Protein AF-A0A1G3P431-F1 (afdb_monomer_lite)

Sequence (248 aa):
MSSADPFYILNIPENSTVENIKKAFRELIRKHHPDINGGDAGKTAEIIEAYHAAMEKATKIDTIQLKESETLFFIKYEMFFGTNFILKSDKKVFFSHIKQLTINFRNILYSEKNLNFFDEYLSILILYIKKQRNVNHEQYLDIIYAILENFKYIVLFRKDILSGELHKDEYELERTRANIIKYFNTITGSRNYLELRSSIFSMKDSLIIDCVQAINTINSRTHRQEIFSIMSLITLFSEEDFFENWEF

pLDDT: mean 88.85, std 8.71, range [37.62, 98.62]

Secondary structure (DSSP, 8-state):
-----HHHHTTS-TT--HHHHHHHHHHHHHHH-HHHHS--HHHHHHHHHHHHHHHHHHHHHHHHHHHHHHHHHHHHHHHHHSS-----S-HHHHHHHHHHHHHTHHHHHH-HHHHHHHHHHHHHHHHHHHHHHHH---HHHHHHHHHHHHHHHHHHHHHHHHHS---HHHHHTHHHHHHHHHHHHHHHH--SHHHHHHHHHHHHHHHHHHHHHHHHH---HHHHHHHHHHHHHHHHTTSHHHHTT---

Radius of gyration: 26.03 Å; chains: 1; bounding box: 43×55×76 Å

Structure (mmCIF, N/CA/C/O backbone):
data_AF-A0A1G3P431-F1
#
_entry.id   AF-A0A1G3P431-F1
#
loop_
_atom_site.group_PDB
_atom_site.id
_atom_site.type_symbol
_atom_site.label_atom_id
_atom_site.label_alt_id
_atom_site.label_comp_id
_atom_site.label_asym_id
_atom_site.label_entity_id
_atom_site.label_seq_id
_atom_site.pdbx_PDB_ins_code
_atom_site.Cartn_x
_atom_site.Cartn_y
_atom_site.Cartn_z
_atom_site.occupancy
_atom_site.B_iso_or_equiv
_atom_site.auth_seq_id
_atom_site.auth_comp_id
_atom_site.auth_asym_id
_atom_site.auth_atom_id
_atom_site.pdbx_PDB_model_num
ATOM 1 N N . MET A 1 1 ? -9.603 -4.250 52.892 1.00 37.62 1 MET A N 1
ATOM 2 C CA . MET A 1 1 ? -9.466 -5.689 53.210 1.00 37.62 1 MET A CA 1
ATOM 3 C C . MET A 1 1 ? -8.544 -6.286 52.164 1.00 37.62 1 MET A C 1
ATOM 5 O O . MET A 1 1 ? -8.579 -5.819 51.036 1.00 37.62 1 MET A O 1
ATOM 9 N N . SER A 1 2 ? -7.627 -7.157 52.583 1.00 41.09 2 SER A N 1
ATOM 10 C CA . SER A 1 2 ? -6.441 -7.574 51.822 1.00 41.09 2 SER A CA 1
ATOM 11 C C . SER A 1 2 ? -6.800 -8.097 50.428 1.00 41.09 2 SER A C 1
ATOM 13 O O . SER A 1 2 ? -7.335 -9.191 50.303 1.00 41.09 2 SER A O 1
ATOM 15 N N . SER A 1 3 ? -6.506 -7.280 49.414 1.00 53.50 3 SER A N 1
ATOM 16 C CA . SER A 1 3 ? -6.692 -7.532 47.984 1.00 53.50 3 SER A CA 1
ATOM 17 C C . SER A 1 3 ? -5.811 -8.703 47.553 1.00 53.50 3 SER A C 1
ATOM 19 O O . SER A 1 3 ? -4.675 -8.491 47.127 1.00 53.50 3 SER A O 1
ATOM 21 N N . ALA A 1 4 ? -6.304 -9.932 47.696 1.00 71.31 4 ALA A N 1
ATOM 22 C CA . ALA A 1 4 ? -5.676 -11.082 47.063 1.00 71.31 4 ALA A CA 1
ATOM 23 C C . ALA A 1 4 ? -5.559 -10.806 45.555 1.00 71.31 4 ALA A C 1
ATOM 25 O O . ALA A 1 4 ? -6.476 -10.250 44.945 1.00 71.31 4 ALA A O 1
ATOM 26 N N . ASP A 1 5 ? -4.387 -11.084 44.982 1.00 87.69 5 ASP A N 1
ATOM 27 C CA . ASP A 1 5 ? -4.122 -10.754 43.586 1.00 87.69 5 ASP A CA 1
ATOM 28 C C . ASP A 1 5 ? -5.106 -11.518 42.678 1.00 87.69 5 ASP A C 1
ATOM 30 O O . ASP A 1 5 ? -5.139 -12.753 42.712 1.00 87.69 5 ASP A O 1
ATOM 34 N N . PRO A 1 6 ? -5.931 -10.818 41.876 1.00 91.19 6 PRO A N 1
ATOM 35 C CA . PRO A 1 6 ? -6.936 -11.467 41.045 1.00 91.19 6 PRO A CA 1
ATOM 36 C C . PRO A 1 6 ? -6.335 -12.452 40.034 1.00 91.19 6 PRO A C 1
ATOM 38 O O . PRO A 1 6 ? -6.975 -13.451 39.712 1.00 91.19 6 PRO A O 1
ATOM 41 N N . PHE A 1 7 ? -5.107 -12.224 39.557 1.00 91.94 7 PHE A N 1
ATOM 42 C CA . PHE A 1 7 ? -4.441 -13.148 38.635 1.00 91.94 7 PHE A CA 1
ATOM 43 C C . PHE A 1 7 ? -3.983 -14.422 39.348 1.00 91.94 7 PHE A C 1
ATOM 45 O O . PHE A 1 7 ? -4.203 -15.524 38.841 1.00 91.94 7 PHE A O 1
ATOM 52 N N . TYR A 1 8 ? -3.465 -14.286 40.570 1.00 93.75 8 TYR A N 1
ATOM 53 C CA . TYR A 1 8 ? -3.171 -15.414 41.448 1.00 93.75 8 TYR A CA 1
ATOM 54 C C . TYR A 1 8 ? -4.413 -16.264 41.771 1.00 93.75 8 TYR A C 1
ATOM 56 O O . TYR A 1 8 ? -4.353 -17.487 41.649 1.00 93.75 8 TYR A O 1
ATOM 64 N N . ILE A 1 9 ? -5.557 -15.650 42.110 1.00 92.06 9 ILE A N 1
ATOM 65 C CA . ILE A 1 9 ? -6.818 -16.380 42.377 1.00 92.06 9 ILE A CA 1
ATOM 66 C C . ILE A 1 9 ? -7.275 -17.163 41.139 1.00 92.06 9 ILE A C 1
ATOM 68 O O . ILE A 1 9 ? -7.737 -18.302 41.246 1.00 92.06 9 ILE A O 1
ATOM 72 N N . LEU A 1 10 ? -7.120 -16.569 39.954 1.00 92.81 10 LEU A N 1
ATOM 73 C CA . LEU A 1 10 ? -7.435 -17.216 38.682 1.00 92.81 10 LEU A CA 1
ATOM 74 C C . LEU A 1 10 ? -6.353 -18.203 38.213 1.00 92.81 10 LEU A C 1
ATOM 76 O O . LEU A 1 10 ? -6.546 -18.869 37.197 1.00 92.81 10 LEU A O 1
ATOM 80 N N . ASN A 1 11 ? -5.249 -18.330 38.954 1.00 93.25 11 ASN A N 1
ATOM 81 C CA . ASN A 1 11 ? -4.105 -19.186 38.652 1.00 93.25 11 ASN A CA 1
ATOM 82 C C . ASN A 1 11 ? -3.499 -18.923 37.260 1.00 93.25 11 ASN A C 1
ATOM 84 O O . ASN A 1 11 ? -3.230 -19.848 36.489 1.00 93.25 11 ASN A O 1
ATOM 88 N N . ILE A 1 12 ? -3.307 -17.647 36.933 1.00 93.38 12 ILE A N 1
ATOM 89 C CA . ILE A 1 12 ? -2.738 -17.183 35.666 1.00 93.38 12 ILE A CA 1
ATOM 90 C C . ILE A 1 12 ? -1.694 -16.079 35.908 1.00 93.38 12 ILE A C 1
ATOM 92 O O . ILE A 1 12 ? -1.749 -15.402 36.931 1.00 93.38 12 ILE A O 1
ATOM 96 N N . PRO A 1 13 ? -0.741 -15.861 34.983 1.00 91.56 13 PRO A N 1
ATOM 97 C CA . PRO A 1 13 ? 0.183 -14.726 35.051 1.00 91.56 13 PRO A CA 1
ATOM 98 C C . PRO A 1 13 ? -0.526 -13.360 35.031 1.00 91.56 13 PRO A C 1
ATOM 100 O O . PRO A 1 13 ? -1.539 -13.210 34.345 1.00 91.56 13 PRO A O 1
ATOM 103 N N . GLU A 1 14 ? 0.054 -12.342 35.679 1.00 86.31 14 GLU A N 1
ATOM 104 C CA . GLU A 1 14 ? -0.476 -10.961 35.698 1.00 86.31 14 GLU A CA 1
ATOM 105 C C . GLU A 1 14 ? -0.602 -10.316 34.304 1.00 86.31 14 GLU A C 1
ATOM 107 O O . GLU A 1 14 ? -1.425 -9.429 34.094 1.00 86.31 14 GLU A O 1
ATOM 112 N N . ASN A 1 15 ? 0.186 -10.777 33.330 1.00 83.25 15 ASN A N 1
ATOM 113 C CA . ASN A 1 15 ? 0.181 -10.310 31.940 1.00 83.25 15 ASN A CA 1
ATOM 114 C C . ASN A 1 15 ? -0.670 -11.188 31.001 1.00 83.25 15 ASN A C 1
ATOM 116 O O . ASN A 1 15 ? -0.471 -11.183 29.786 1.00 83.25 15 ASN A O 1
ATOM 120 N N . SER A 1 16 ? -1.590 -11.984 31.550 1.00 86.38 16 SER A N 1
ATOM 121 C CA . SER A 1 16 ? -2.456 -12.856 30.754 1.00 86.38 16 SER A CA 1
ATOM 122 C C . SER A 1 16 ? -3.426 -12.068 29.878 1.00 86.38 16 SER A C 1
ATOM 124 O O . SER A 1 16 ? -4.042 -11.102 30.321 1.00 86.38 16 SER A O 1
ATOM 126 N N . THR A 1 17 ? -3.627 -12.534 28.643 1.00 85.88 17 THR A N 1
ATOM 127 C CA . THR A 1 17 ? -4.598 -11.942 27.714 1.00 85.88 17 THR A CA 1
ATOM 128 C C . THR A 1 17 ? -6.033 -12.100 28.217 1.00 85.88 17 THR A C 1
ATOM 130 O O . THR A 1 17 ? -6.363 -13.040 28.948 1.00 85.88 17 THR A O 1
ATOM 133 N N . VAL A 1 18 ? -6.928 -11.226 27.748 1.00 88.31 18 VAL A N 1
ATOM 134 C CA . VAL A 1 18 ? -8.376 -11.294 28.024 1.00 88.31 18 VAL A CA 1
ATOM 135 C C . VAL A 1 18 ? -8.962 -12.684 27.731 1.00 88.31 18 VAL A C 1
ATOM 137 O O . VAL A 1 18 ? -9.830 -13.170 28.459 1.00 88.31 18 VAL A O 1
ATOM 140 N N . GLU A 1 19 ? -8.484 -13.360 26.686 1.00 85.25 19 GLU A N 1
ATOM 141 C CA . GLU A 1 19 ? -8.915 -14.719 26.338 1.00 85.25 19 GLU A CA 1
ATOM 142 C C . GLU A 1 19 ? -8.479 -15.759 27.374 1.00 85.25 19 GLU A C 1
ATOM 144 O O . GLU A 1 19 ? -9.290 -16.604 27.768 1.00 85.25 19 GLU A O 1
ATOM 149 N N . ASN A 1 20 ? -7.242 -15.663 27.869 1.00 89.94 20 ASN A N 1
ATOM 150 C CA . ASN A 1 20 ? -6.720 -16.547 28.910 1.00 89.94 20 ASN A CA 1
ATOM 151 C C . ASN A 1 20 ? -7.441 -16.335 30.248 1.00 89.94 20 ASN A C 1
ATOM 153 O O . ASN A 1 20 ? -7.815 -17.316 30.891 1.00 89.94 20 ASN A O 1
ATOM 157 N N . ILE A 1 21 ? -7.742 -15.084 30.615 1.00 91.56 21 ILE A N 1
ATOM 158 C CA . ILE A 1 21 ? -8.538 -14.742 31.808 1.00 91.56 21 ILE A CA 1
ATOM 159 C C . ILE A 1 21 ? -9.934 -15.382 31.724 1.00 91.56 21 ILE A C 1
ATOM 161 O O . ILE A 1 21 ? -10.371 -16.076 32.644 1.00 91.56 21 ILE A O 1
ATOM 165 N N . LYS A 1 22 ? -10.624 -15.230 30.583 1.00 91.69 22 LYS A N 1
ATOM 166 C CA . LYS A 1 22 ? -11.945 -15.843 30.342 1.00 91.69 22 LYS A CA 1
ATOM 167 C C . LYS A 1 22 ? -11.903 -17.368 30.333 1.00 91.69 22 LYS A C 1
ATOM 169 O O . LYS A 1 22 ? -12.910 -18.011 30.639 1.00 91.69 22 LYS A O 1
ATOM 174 N N . LYS A 1 23 ? -10.796 -17.969 29.896 1.00 94.44 23 LYS A N 1
ATOM 175 C CA . LYS A 1 23 ? -10.624 -19.424 29.888 1.00 94.44 23 LYS A CA 1
ATOM 176 C C . LYS A 1 23 ? -10.448 -19.955 31.311 1.00 94.44 23 LYS A C 1
ATOM 178 O O . LYS A 1 23 ? -11.226 -20.815 31.717 1.00 94.44 23 LYS A O 1
ATOM 183 N N . ALA A 1 24 ? -9.520 -19.382 32.075 1.00 93.69 24 ALA A N 1
ATOM 184 C CA . ALA A 1 24 ? -9.261 -19.761 33.462 1.00 93.69 24 ALA A CA 1
ATOM 185 C C . ALA A 1 24 ? -10.508 -19.601 34.346 1.00 93.69 24 ALA A C 1
ATOM 187 O O . ALA A 1 24 ? -10.868 -20.512 35.090 1.00 93.69 24 ALA A O 1
ATOM 188 N N . PHE A 1 25 ? -11.242 -18.496 34.183 1.00 94.12 25 PHE A N 1
ATOM 189 C CA . PHE A 1 25 ? -12.514 -18.278 34.871 1.00 94.12 25 PHE A CA 1
ATOM 190 C C . PHE A 1 25 ? -13.533 -19.397 34.601 1.00 94.12 25 PHE A C 1
ATOM 192 O O . PHE A 1 25 ? -14.103 -19.955 35.537 1.00 94.12 25 PHE A O 1
ATOM 199 N N . ARG A 1 26 ? -13.737 -19.781 33.331 1.00 93.25 26 ARG A N 1
ATOM 200 C CA . ARG A 1 26 ? -14.680 -20.854 32.960 1.00 93.25 26 ARG A CA 1
ATOM 201 C C . ARG A 1 26 ? -14.305 -22.201 33.580 1.00 93.25 26 ARG A C 1
ATOM 203 O O . ARG A 1 26 ? -15.188 -22.930 34.032 1.00 93.25 26 ARG A O 1
ATOM 210 N N . GLU A 1 27 ? -13.016 -22.527 33.609 1.00 93.25 27 GLU A N 1
ATOM 211 C CA . GLU A 1 27 ? -12.505 -23.765 34.206 1.00 93.25 27 GLU A CA 1
ATOM 212 C C . GLU A 1 27 ? -12.706 -23.786 35.730 1.00 93.25 27 GLU A C 1
ATOM 214 O O . GLU A 1 27 ? -13.196 -24.777 36.280 1.00 93.25 27 GLU A O 1
ATOM 219 N N . LEU A 1 28 ? -12.406 -22.674 36.407 1.00 90.88 28 LEU A N 1
ATOM 220 C CA . LEU A 1 28 ? -12.549 -22.542 37.857 1.00 90.88 28 LEU A CA 1
ATOM 221 C C . LEU A 1 28 ? -14.011 -22.545 38.312 1.00 90.88 28 LEU A C 1
ATOM 223 O O . LEU A 1 28 ? -14.340 -23.246 39.270 1.00 90.88 28 LEU A O 1
ATOM 227 N N . ILE A 1 29 ? -14.900 -21.845 37.601 1.00 89.94 29 ILE A N 1
ATOM 228 C CA . ILE A 1 29 ? -16.337 -21.863 37.897 1.00 89.94 29 ILE A CA 1
ATOM 229 C C . ILE A 1 29 ? -16.894 -23.269 37.729 1.00 89.94 29 ILE A C 1
ATOM 231 O O . ILE A 1 29 ? -17.547 -23.771 38.637 1.00 89.94 29 ILE A O 1
ATOM 235 N N . ARG A 1 30 ? -16.580 -23.964 36.630 1.00 87.00 30 ARG A N 1
ATOM 236 C CA . ARG A 1 30 ? -17.037 -25.347 36.436 1.00 87.00 30 ARG A CA 1
ATOM 237 C C . ARG A 1 30 ? -16.571 -26.272 37.567 1.00 87.00 30 ARG A C 1
ATOM 239 O O . ARG A 1 30 ? -17.308 -27.174 37.950 1.00 87.00 30 ARG A O 1
ATOM 246 N N . LYS A 1 31 ? -15.372 -26.054 38.113 1.00 87.12 31 LYS A N 1
ATOM 247 C CA . LYS A 1 31 ? -14.816 -26.844 39.220 1.00 87.12 31 LYS A CA 1
ATOM 248 C C . LYS A 1 31 ? -15.469 -26.538 40.572 1.00 87.12 31 LYS A C 1
ATOM 250 O O . LYS A 1 31 ? -15.677 -27.462 41.350 1.00 87.12 31 LYS A O 1
ATOM 255 N N . HIS A 1 32 ? -15.771 -25.272 40.852 1.00 85.12 32 HIS A N 1
ATOM 256 C CA . HIS A 1 32 ? -16.202 -24.813 42.177 1.00 85.12 32 HIS A CA 1
ATOM 257 C C . HIS A 1 32 ? -17.691 -24.466 42.290 1.00 85.12 32 HIS A C 1
ATOM 259 O O . HIS A 1 32 ? -18.132 -24.128 43.383 1.00 85.12 32 HIS A O 1
ATOM 265 N N . HIS A 1 33 ? -18.473 -24.602 41.215 1.00 79.38 33 HIS A N 1
ATOM 266 C CA . HIS A 1 33 ? -19.901 -24.296 41.241 1.00 79.38 33 HIS A CA 1
ATOM 267 C C . HIS A 1 33 ? -20.653 -25.165 42.272 1.00 79.38 33 HIS A C 1
ATOM 269 O O . HIS A 1 33 ? -20.545 -26.401 42.211 1.00 79.38 33 HIS A O 1
ATOM 275 N N . PRO A 1 34 ? -21.460 -24.559 43.165 1.00 78.44 34 PRO A N 1
ATOM 276 C CA . PRO A 1 34 ? -22.188 -25.284 44.207 1.00 78.44 34 PRO A CA 1
ATOM 277 C C . PRO A 1 34 ? -23.141 -26.334 43.623 1.00 78.44 34 PRO A C 1
ATOM 279 O O . PRO A 1 34 ? -23.123 -27.484 44.050 1.00 78.44 34 PRO A O 1
ATOM 282 N N . ASP A 1 35 ? -23.863 -25.986 42.556 1.00 77.00 35 ASP A N 1
ATOM 283 C CA . ASP A 1 35 ? -24.884 -26.871 41.971 1.00 77.00 35 ASP A CA 1
ATOM 284 C C . ASP A 1 35 ? -24.355 -27.953 41.016 1.00 77.00 35 ASP A C 1
ATOM 286 O O . ASP A 1 35 ? -25.097 -28.861 40.653 1.00 77.00 35 ASP A O 1
ATOM 290 N N . ILE A 1 36 ? -23.098 -27.866 40.563 1.00 74.88 36 ILE A N 1
ATOM 291 C CA . ILE A 1 36 ? -22.561 -28.800 39.551 1.00 74.88 36 ILE A CA 1
ATOM 292 C C . ILE A 1 36 ? -21.682 -29.869 40.202 1.00 74.88 36 ILE A C 1
ATOM 294 O O . ILE A 1 36 ? -21.735 -31.025 39.797 1.00 74.88 36 ILE A O 1
ATOM 298 N N . ASN A 1 37 ? -20.883 -29.496 41.207 1.00 67.69 37 ASN A N 1
ATOM 299 C CA . ASN A 1 37 ? -19.903 -30.390 41.834 1.00 67.69 37 ASN A CA 1
ATOM 300 C C . ASN A 1 37 ? -19.950 -30.368 43.374 1.00 67.69 37 ASN A C 1
ATOM 302 O O . ASN A 1 37 ? -18.994 -30.803 44.011 1.00 67.69 37 ASN A O 1
ATOM 306 N N . GLY A 1 38 ? -21.019 -29.841 43.987 1.00 69.75 38 GLY A N 1
ATOM 307 C CA . GLY A 1 38 ? -21.082 -29.660 45.445 1.00 69.75 38 GLY A CA 1
ATOM 308 C C . GLY A 1 38 ? -20.044 -28.656 45.960 1.00 69.75 38 GLY A C 1
ATOM 309 O O . GLY A 1 38 ? -19.508 -28.819 47.054 1.00 69.75 38 GLY A O 1
ATOM 310 N N . GLY A 1 39 ? -19.691 -27.674 45.125 1.00 71.69 39 GLY A N 1
ATOM 311 C CA . GLY A 1 39 ? -18.660 -26.686 45.416 1.00 71.69 39 GLY A CA 1
ATOM 312 C C . GLY A 1 39 ? -19.078 -25.616 46.431 1.00 71.69 39 GLY A C 1
ATOM 313 O O . GLY A 1 39 ? -20.193 -25.598 46.944 1.00 71.69 39 GLY A O 1
ATOM 314 N N . ASP A 1 40 ? -18.152 -24.709 46.729 1.00 79.62 40 ASP A N 1
ATOM 315 C CA . ASP A 1 40 ? -18.308 -23.690 47.766 1.00 79.62 40 ASP A CA 1
ATOM 316 C C . ASP A 1 40 ? -18.778 -22.360 47.153 1.00 79.62 40 ASP A C 1
ATOM 318 O O . ASP A 1 40 ? -18.117 -21.780 46.281 1.00 79.62 40 ASP A O 1
ATOM 322 N N . ALA A 1 41 ? -19.925 -21.865 47.625 1.00 80.75 41 ALA A N 1
ATOM 323 C CA . ALA A 1 41 ? -20.492 -20.589 47.205 1.00 80.75 41 ALA A CA 1
ATOM 324 C C . ALA A 1 41 ? -19.555 -19.403 47.506 1.00 80.75 41 ALA A C 1
ATOM 326 O O . ALA A 1 41 ? -19.451 -18.490 46.686 1.00 80.75 41 ALA A O 1
ATOM 327 N N . GLY A 1 42 ? -18.824 -19.437 48.626 1.00 84.50 42 GLY A N 1
ATOM 328 C CA . GLY A 1 42 ? -17.851 -18.404 48.987 1.00 84.50 42 GLY A CA 1
ATOM 329 C C . GLY A 1 42 ? -16.668 -18.377 48.023 1.00 84.50 42 GLY A C 1
ATOM 330 O O . GLY A 1 42 ? -16.299 -17.321 47.513 1.00 84.50 42 GLY A O 1
ATOM 331 N N . LYS A 1 43 ? -16.141 -19.555 47.675 1.00 84.75 43 LYS A N 1
ATOM 332 C CA . LYS A 1 43 ? -15.049 -19.688 46.699 1.00 84.75 43 LYS A CA 1
ATOM 333 C C . LYS A 1 43 ? -15.469 -19.276 45.288 1.00 84.75 43 LYS A C 1
ATOM 335 O O . LYS A 1 43 ? -14.688 -18.691 44.546 1.00 84.75 43 LYS A O 1
ATOM 340 N N . THR A 1 44 ? -16.716 -19.556 44.918 1.00 86.00 44 THR A N 1
ATOM 341 C CA . THR A 1 44 ? -17.284 -19.116 43.636 1.00 86.00 44 THR A CA 1
ATOM 342 C C . THR A 1 44 ? -17.378 -17.590 43.568 1.00 86.00 44 THR A C 1
ATOM 344 O O . THR A 1 44 ? -17.006 -17.007 42.552 1.00 86.00 44 THR A O 1
ATOM 347 N N . ALA A 1 45 ? -17.818 -16.938 44.650 1.00 87.50 45 ALA A N 1
ATOM 348 C CA . ALA A 1 45 ? -17.873 -15.479 44.729 1.00 87.50 45 ALA A CA 1
ATOM 349 C C . ALA A 1 45 ? -16.477 -14.841 44.602 1.00 87.50 45 ALA A C 1
ATOM 351 O O . ALA A 1 45 ? -16.310 -13.901 43.827 1.00 87.50 45 ALA A O 1
ATOM 352 N N . GLU A 1 46 ? -15.468 -15.408 45.270 1.00 91.69 46 GLU A N 1
ATOM 353 C CA . GLU A 1 46 ? -14.069 -14.964 45.180 1.00 91.69 46 GLU A CA 1
ATOM 354 C C . GLU A 1 46 ? -13.516 -15.063 43.744 1.00 91.69 46 GLU A C 1
ATOM 356 O O . GLU A 1 46 ? -12.888 -14.130 43.246 1.00 91.69 46 GLU A O 1
ATOM 361 N N . ILE A 1 47 ? -13.805 -16.160 43.032 1.00 91.88 47 ILE A N 1
ATOM 362 C CA . ILE A 1 47 ? -13.403 -16.344 41.625 1.00 91.88 47 ILE A CA 1
ATOM 363 C C . ILE A 1 47 ? -14.069 -15.304 40.708 1.00 91.88 47 ILE A C 1
ATOM 365 O O . ILE A 1 47 ? -13.431 -14.802 39.780 1.00 91.88 47 ILE A O 1
ATOM 369 N N . ILE A 1 48 ? -15.345 -14.978 40.942 1.00 90.31 48 ILE A N 1
ATOM 370 C CA . ILE A 1 48 ? -16.080 -13.967 40.163 1.00 90.31 48 ILE A CA 1
ATOM 371 C C . ILE A 1 48 ? -15.492 -12.573 40.396 1.00 90.31 48 ILE A C 1
ATOM 373 O O . ILE A 1 48 ? -15.237 -11.848 39.432 1.00 90.31 48 ILE A O 1
ATOM 377 N N . GLU A 1 49 ? -15.233 -12.206 41.651 1.00 92.56 49 GLU A N 1
ATOM 378 C CA . GLU A 1 49 ? -14.619 -10.921 41.998 1.00 92.56 49 GLU A CA 1
ATOM 379 C C . GLU A 1 49 ? -13.218 -10.790 41.379 1.00 92.56 49 GLU A C 1
ATOM 381 O O . GLU A 1 49 ? -12.915 -9.789 40.721 1.00 92.56 49 GLU A O 1
ATOM 386 N N . ALA A 1 50 ? -12.403 -11.846 41.479 1.00 93.31 50 ALA A N 1
ATOM 387 C CA . ALA A 1 50 ? -11.090 -11.908 40.848 1.00 93.31 50 ALA A CA 1
ATOM 388 C C . ALA A 1 50 ? -11.166 -11.768 39.320 1.00 93.31 50 ALA A C 1
ATOM 390 O O . ALA A 1 50 ? -10.378 -11.032 38.727 1.00 93.31 50 ALA A O 1
ATOM 391 N N . TYR A 1 51 ? -12.139 -12.413 38.669 1.00 94.19 51 TYR A N 1
ATOM 392 C CA . TYR A 1 51 ? -12.375 -12.270 37.231 1.00 94.19 51 TYR A CA 1
ATOM 393 C C . TYR A 1 51 ? -12.685 -10.831 36.825 1.00 94.19 51 TYR A C 1
ATOM 395 O O . TYR A 1 51 ? -12.072 -10.323 35.883 1.00 94.19 51 TYR A O 1
ATOM 403 N N . HIS A 1 52 ? -13.588 -10.152 37.534 1.00 91.56 52 HIS A N 1
ATOM 404 C CA . HIS A 1 52 ? -13.916 -8.760 37.230 1.00 91.56 52 HIS A CA 1
ATOM 405 C C . HIS A 1 52 ? -12.704 -7.839 37.395 1.00 91.56 52 HIS A C 1
ATOM 407 O O . HIS A 1 52 ? -12.411 -7.056 36.490 1.00 91.56 52 HIS A O 1
ATOM 413 N N . ALA A 1 53 ? -11.953 -7.985 38.490 1.00 92.25 53 ALA A N 1
ATOM 414 C CA . ALA A 1 53 ? -10.756 -7.188 38.739 1.00 92.25 53 ALA A CA 1
ATOM 415 C C . ALA A 1 53 ? -9.629 -7.468 37.721 1.00 92.25 53 ALA A C 1
ATOM 417 O O . ALA A 1 53 ? -8.984 -6.530 37.246 1.00 92.25 53 ALA A O 1
ATOM 418 N N . ALA A 1 54 ? -9.403 -8.731 37.336 1.00 90.94 54 ALA A N 1
ATOM 419 C CA . ALA A 1 54 ? -8.429 -9.100 36.303 1.00 90.94 54 ALA A CA 1
ATOM 420 C C . ALA A 1 54 ? -8.824 -8.546 34.924 1.00 90.94 54 ALA A C 1
ATOM 422 O O . ALA A 1 54 ? -7.985 -7.989 34.218 1.00 90.94 54 ALA A O 1
ATOM 423 N N . MET A 1 55 ? -10.106 -8.642 34.555 1.00 90.38 55 MET A N 1
ATOM 424 C CA . MET A 1 55 ? -10.637 -8.084 33.308 1.00 90.38 55 MET A CA 1
ATOM 425 C C . MET A 1 55 ? -10.506 -6.559 33.253 1.00 90.38 55 MET A C 1
ATOM 427 O O . MET A 1 55 ? -10.108 -6.018 32.222 1.00 90.38 55 MET A O 1
ATOM 431 N N . GLU A 1 56 ? -10.801 -5.851 34.346 1.00 89.38 56 GLU A N 1
ATOM 432 C CA . GLU A 1 56 ? -10.635 -4.395 34.419 1.00 89.38 56 GLU A CA 1
ATOM 433 C C . GLU A 1 56 ? -9.161 -3.983 34.257 1.00 89.38 56 GLU A C 1
ATOM 435 O O . GLU A 1 56 ? -8.852 -3.049 33.516 1.00 89.38 56 GLU A O 1
ATOM 440 N N . LYS A 1 57 ? -8.228 -4.699 34.899 1.00 89.12 57 LYS A N 1
ATOM 441 C CA . LYS A 1 57 ? -6.785 -4.456 34.739 1.00 89.12 57 LYS A CA 1
ATOM 442 C C . LYS A 1 57 ? -6.310 -4.739 33.310 1.00 89.12 57 LYS A C 1
ATOM 444 O O . LYS A 1 57 ? -5.656 -3.882 32.722 1.00 89.12 57 LYS A O 1
ATOM 449 N N . ALA A 1 58 ? -6.668 -5.888 32.737 1.00 85.94 58 ALA A N 1
ATOM 450 C CA . ALA A 1 58 ? -6.260 -6.272 31.384 1.00 85.94 58 ALA A CA 1
ATOM 451 C C . ALA A 1 58 ? -6.801 -5.305 30.321 1.00 85.94 58 ALA A C 1
ATOM 453 O O . ALA A 1 58 ? -6.048 -4.833 29.479 1.00 85.94 58 ALA A O 1
ATOM 454 N N . THR A 1 59 ? -8.074 -4.913 30.412 1.00 83.06 59 THR A N 1
ATOM 455 C CA . THR A 1 59 ? -8.665 -3.934 29.480 1.00 83.06 59 THR A CA 1
ATOM 456 C C . THR A 1 59 ? -8.020 -2.552 29.578 1.00 83.06 59 THR A C 1
ATOM 458 O O . THR A 1 59 ? -7.825 -1.894 28.554 1.00 83.06 59 THR A O 1
ATOM 461 N N . LYS A 1 60 ? -7.643 -2.101 30.784 1.00 83.12 60 LYS A N 1
ATOM 462 C CA . LYS A 1 60 ? -6.855 -0.869 30.957 1.00 83.12 60 LYS A CA 1
ATOM 463 C C . LYS A 1 60 ? -5.476 -0.989 30.311 1.00 83.12 60 LYS A C 1
ATOM 465 O O . LYS A 1 60 ? -5.077 -0.053 29.627 1.00 83.12 60 LYS A O 1
ATOM 470 N N . ILE A 1 61 ? -4.781 -2.116 30.492 1.00 80.06 61 ILE A N 1
ATOM 471 C CA . ILE A 1 61 ? -3.477 -2.383 29.862 1.00 80.06 61 ILE A CA 1
ATOM 472 C C . ILE A 1 61 ? -3.609 -2.375 28.336 1.00 80.06 61 ILE A C 1
ATOM 474 O O . ILE A 1 61 ? -2.877 -1.634 27.690 1.00 80.06 61 ILE A O 1
ATOM 478 N N . ASP A 1 62 ? -4.582 -3.091 27.767 1.00 76.19 62 ASP A N 1
ATOM 479 C CA . ASP A 1 62 ? -4.844 -3.101 26.321 1.00 76.19 62 ASP A CA 1
ATOM 480 C C . ASP A 1 62 ? -5.133 -1.683 25.802 1.00 76.19 62 ASP A C 1
ATOM 482 O O . ASP A 1 62 ? -4.605 -1.261 24.777 1.00 76.19 62 ASP A O 1
ATOM 486 N N . THR A 1 63 ? -5.928 -0.898 26.538 1.00 73.56 63 THR A N 1
ATOM 487 C CA . THR A 1 63 ? -6.230 0.497 26.176 1.00 73.56 63 THR A CA 1
ATOM 488 C C . THR A 1 63 ? -4.982 1.385 26.217 1.00 73.56 63 THR A C 1
ATOM 490 O O . THR A 1 63 ? -4.827 2.261 25.366 1.00 73.56 63 THR A O 1
ATOM 493 N N . ILE A 1 64 ? -4.097 1.195 27.200 1.00 77.00 64 ILE A N 1
ATOM 494 C CA . ILE A 1 64 ? -2.821 1.918 27.296 1.00 77.00 64 ILE A CA 1
ATOM 495 C C . ILE A 1 64 ? -1.913 1.522 26.133 1.00 77.00 64 ILE A C 1
ATOM 497 O O . ILE A 1 64 ? -1.423 2.408 25.445 1.00 77.00 64 ILE A O 1
ATOM 501 N N . GLN A 1 65 ? -1.759 0.226 25.857 1.00 71.50 65 GLN A N 1
ATOM 502 C CA . GLN A 1 65 ? -0.955 -0.273 24.740 1.00 71.50 65 GLN A CA 1
ATOM 503 C C . GLN A 1 65 ? -1.470 0.235 23.393 1.00 71.50 65 GLN A C 1
ATOM 505 O O . GLN A 1 65 ? -0.676 0.643 22.551 1.00 71.50 65 GLN A O 1
ATOM 510 N N . LEU A 1 66 ? -2.791 0.275 23.195 1.00 70.81 66 LEU A N 1
ATOM 511 C CA . LEU A 1 66 ? -3.393 0.871 22.004 1.00 70.81 66 LEU A CA 1
ATOM 512 C C . LEU A 1 66 ? -3.026 2.354 21.891 1.00 70.81 66 LEU A C 1
ATOM 514 O O . LEU A 1 66 ? -2.504 2.764 20.859 1.00 70.81 66 LEU A O 1
ATOM 518 N N . LYS A 1 67 ? -3.190 3.144 22.958 1.00 73.56 67 LYS A N 1
ATOM 519 C CA . LYS A 1 67 ? -2.796 4.565 22.965 1.00 73.56 67 LYS A CA 1
ATOM 520 C C . LYS A 1 67 ? -1.299 4.770 22.733 1.00 73.56 67 LYS A C 1
ATOM 522 O O . LYS A 1 67 ? -0.912 5.696 22.025 1.00 73.56 67 LYS A O 1
ATOM 527 N N . GLU A 1 68 ? -0.453 3.931 23.322 1.00 71.12 68 GLU A N 1
ATOM 528 C CA . GLU A 1 68 ? 0.994 3.951 23.105 1.00 71.12 68 GLU A CA 1
ATOM 529 C C . GLU A 1 68 ? 1.333 3.598 21.659 1.00 71.12 68 GLU A C 1
ATOM 531 O O . GLU A 1 68 ? 2.164 4.270 21.058 1.00 71.12 68 GLU A O 1
ATOM 536 N N . SER A 1 69 ? 0.660 2.605 21.073 1.00 74.06 69 SER A N 1
ATOM 537 C CA . SER A 1 69 ? 0.843 2.224 19.672 1.00 74.06 69 SER A CA 1
ATOM 538 C C . SER A 1 69 ? 0.403 3.334 18.715 1.00 74.06 69 SER A C 1
ATOM 540 O O . SER A 1 69 ? 1.148 3.659 17.795 1.00 74.06 69 SER A O 1
ATOM 542 N N . GLU A 1 70 ? -0.727 3.997 18.985 1.00 77.62 70 GLU A N 1
ATOM 543 C CA . GLU A 1 70 ? -1.193 5.171 18.238 1.00 77.62 70 GLU A CA 1
ATOM 544 C C . GLU A 1 70 ? -0.196 6.328 18.358 1.00 77.62 70 GLU A C 1
ATOM 546 O O . GLU A 1 70 ? 0.201 6.919 17.355 1.00 77.62 70 GLU A O 1
ATOM 551 N N . THR A 1 71 ? 0.274 6.614 19.574 1.00 78.31 71 THR A N 1
ATOM 552 C CA . THR A 1 71 ? 1.264 7.670 19.832 1.00 78.31 71 THR A CA 1
ATOM 553 C C . THR A 1 71 ? 2.579 7.372 19.118 1.00 78.31 71 THR A C 1
ATOM 555 O O . THR A 1 71 ? 3.141 8.239 18.451 1.00 78.31 71 THR A O 1
ATOM 558 N N . LEU A 1 72 ? 3.062 6.134 19.210 1.00 79.31 72 LEU A N 1
ATOM 559 C CA . LEU A 1 72 ? 4.277 5.688 18.544 1.00 79.31 72 LEU A CA 1
ATOM 560 C C . LEU A 1 72 ? 4.129 5.757 17.023 1.00 79.31 72 LEU A C 1
ATOM 562 O O . LEU A 1 72 ? 5.076 6.143 16.341 1.00 79.31 72 LEU A O 1
ATOM 566 N N . PHE A 1 73 ? 2.960 5.408 16.486 1.00 85.88 73 PHE A N 1
ATOM 567 C CA . PHE A 1 73 ? 2.664 5.566 15.069 1.00 85.88 73 PHE A CA 1
ATOM 568 C C . PHE A 1 73 ? 2.716 7.039 14.648 1.00 85.88 73 PHE A C 1
ATOM 570 O O . PHE A 1 73 ? 3.399 7.354 13.675 1.00 85.88 73 PHE A O 1
ATOM 577 N N . PHE A 1 74 ? 2.074 7.952 15.385 1.00 82.81 74 PHE A N 1
ATOM 578 C CA . PHE A 1 74 ? 2.122 9.385 15.073 1.00 82.81 74 PHE A CA 1
ATOM 579 C C . PHE A 1 74 ? 3.546 9.937 15.127 1.00 82.81 74 PHE A C 1
ATOM 581 O O . PHE A 1 74 ? 3.950 10.640 14.206 1.00 82.81 74 PHE A O 1
ATOM 588 N N . ILE A 1 75 ? 4.339 9.543 16.128 1.00 79.62 75 ILE A N 1
ATOM 589 C CA . ILE A 1 75 ? 5.758 9.910 16.219 1.00 79.62 75 ILE A CA 1
ATOM 590 C C . ILE A 1 75 ? 6.526 9.383 15.003 1.00 79.62 75 ILE A C 1
ATOM 592 O O . ILE A 1 75 ? 7.256 10.138 14.369 1.00 79.62 75 ILE A O 1
ATOM 596 N N . LYS A 1 76 ? 6.355 8.106 14.637 1.00 85.00 76 LYS A N 1
ATOM 597 C CA . LYS A 1 76 ? 6.996 7.529 13.443 1.00 85.00 76 LYS A CA 1
ATOM 598 C C . LYS A 1 76 ? 6.590 8.281 12.176 1.00 85.00 76 LYS A C 1
ATOM 600 O O . LYS A 1 76 ? 7.449 8.556 11.344 1.00 85.00 76 LYS A O 1
ATOM 605 N N . TYR A 1 77 ? 5.310 8.622 12.040 1.00 88.94 77 TYR A N 1
ATOM 606 C CA . TYR A 1 77 ? 4.794 9.379 10.907 1.00 88.94 77 TYR A CA 1
ATOM 607 C C . TYR A 1 77 ? 5.428 10.769 10.828 1.00 88.94 77 TYR A C 1
ATOM 609 O O . TYR A 1 77 ? 5.954 11.138 9.779 1.00 88.94 77 TYR A O 1
ATOM 617 N N . GLU A 1 78 ? 5.438 11.513 11.933 1.00 87.00 78 GLU A N 1
ATOM 618 C CA . GLU A 1 78 ? 6.046 12.843 12.015 1.00 87.00 78 GLU A CA 1
ATOM 619 C C . GLU A 1 78 ? 7.549 12.797 11.748 1.00 87.00 78 GLU A C 1
ATOM 621 O O . GLU A 1 78 ? 8.060 13.599 10.969 1.00 87.00 78 GLU A O 1
ATOM 626 N N . MET A 1 79 ? 8.260 11.821 12.316 1.00 83.38 79 MET A N 1
ATOM 627 C CA . MET A 1 79 ? 9.683 11.609 12.049 1.00 83.38 79 MET A CA 1
ATOM 628 C C . MET A 1 79 ? 9.957 11.302 10.574 1.00 83.38 79 MET A C 1
ATOM 630 O O . MET A 1 79 ? 10.996 11.702 10.051 1.00 83.38 79 MET A O 1
ATOM 634 N N . PHE A 1 80 ? 9.057 10.574 9.911 1.00 89.06 80 PHE A N 1
ATOM 635 C CA . PHE A 1 80 ? 9.243 10.149 8.530 1.00 89.06 80 PHE A CA 1
ATOM 636 C C . PHE A 1 80 ? 8.886 11.248 7.521 1.00 89.06 80 PHE A C 1
ATOM 638 O O . PHE A 1 80 ? 9.665 11.525 6.611 1.00 89.06 80 PHE A O 1
ATOM 645 N N . PHE A 1 81 ? 7.718 11.877 7.672 1.00 87.88 81 PHE A N 1
ATOM 646 C CA . PHE A 1 81 ? 7.186 12.850 6.712 1.00 87.88 81 PHE A CA 1
ATOM 647 C C . PHE A 1 81 ? 7.405 14.313 7.118 1.00 87.88 81 PHE A C 1
ATOM 649 O O . PHE A 1 81 ? 7.101 15.208 6.330 1.00 87.88 81 PHE A O 1
ATOM 656 N N . GLY A 1 82 ? 7.880 14.586 8.336 1.00 83.81 82 GLY A N 1
ATOM 657 C CA . GLY A 1 82 ? 8.081 15.946 8.850 1.00 83.81 82 GLY A CA 1
ATOM 658 C C . GLY A 1 82 ? 6.785 16.741 9.035 1.00 83.81 82 GLY A C 1
ATOM 659 O O . GLY A 1 82 ? 6.817 17.967 9.086 1.00 83.81 82 GLY A O 1
ATOM 660 N N . THR A 1 83 ? 5.636 16.062 9.076 1.00 85.62 83 THR A N 1
ATOM 661 C CA . THR A 1 83 ? 4.305 16.669 9.202 1.00 85.62 83 THR A CA 1
ATOM 662 C C . THR A 1 83 ? 3.432 15.832 10.124 1.00 85.62 83 THR A C 1
ATOM 664 O O . THR A 1 83 ? 3.640 14.626 10.241 1.00 85.62 83 THR A O 1
ATOM 667 N N . ASN A 1 84 ? 2.443 16.461 10.757 1.00 85.69 84 ASN A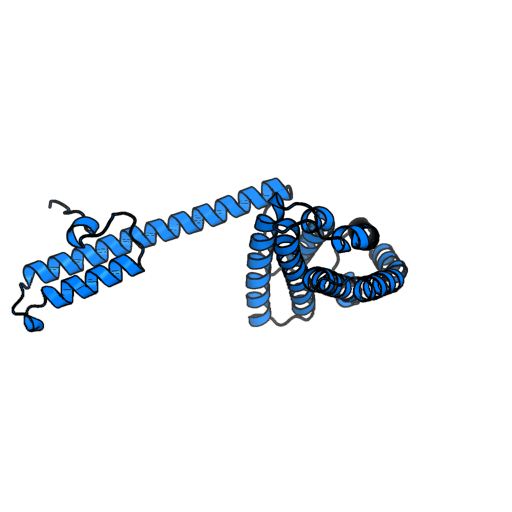 N 1
ATOM 668 C CA . ASN A 1 84 ? 1.534 15.767 11.664 1.00 85.69 84 ASN A CA 1
ATOM 669 C C . ASN A 1 84 ? 0.620 14.817 10.889 1.00 85.69 84 ASN A C 1
ATOM 671 O O . ASN A 1 84 ? 0.152 15.129 9.788 1.00 85.69 84 ASN A O 1
ATOM 675 N N . PHE A 1 85 ? 0.314 13.673 11.493 1.00 88.31 85 PHE A N 1
ATOM 676 C CA . PHE A 1 85 ? -0.667 12.758 10.932 1.00 88.31 85 PHE A CA 1
ATOM 677 C C . PHE A 1 85 ? -2.084 13.292 11.147 1.00 88.31 85 PHE A C 1
ATOM 679 O O . PHE A 1 85 ? -2.495 13.574 12.271 1.00 88.31 85 PHE A O 1
ATOM 686 N N . ILE A 1 86 ? -2.853 13.418 10.064 1.00 86.62 86 ILE A N 1
ATOM 687 C CA . ILE A 1 86 ? -4.213 13.963 10.102 1.00 86.62 86 ILE A CA 1
ATOM 688 C C . ILE A 1 86 ? -5.161 12.989 9.403 1.00 86.62 86 ILE A C 1
ATOM 690 O O . ILE A 1 86 ? -4.985 12.682 8.227 1.00 86.62 86 ILE A O 1
ATOM 694 N N . LEU A 1 87 ? -6.208 12.547 10.103 1.00 85.31 87 LEU A N 1
ATOM 695 C CA . LEU A 1 87 ? -7.324 11.788 9.531 1.00 85.31 87 LEU A CA 1
ATOM 696 C C . LEU A 1 87 ? -8.612 12.587 9.655 1.00 85.31 87 LEU A C 1
ATOM 698 O O . LEU A 1 87 ? -9.318 12.529 10.664 1.00 85.31 87 LEU A O 1
ATOM 702 N N . LYS A 1 88 ? -8.924 13.333 8.603 1.00 85.00 88 LYS A N 1
ATOM 703 C CA . LYS A 1 88 ? -10.152 14.112 8.501 1.00 85.00 88 LYS A CA 1
ATOM 704 C C . LYS A 1 88 ? -10.854 13.743 7.202 1.00 85.00 88 LYS A C 1
ATOM 706 O O . LYS A 1 88 ? -10.188 13.486 6.203 1.00 85.00 88 LYS A O 1
ATOM 711 N N . SER A 1 89 ? -12.185 13.734 7.216 1.00 79.62 89 SER A N 1
ATOM 712 C CA . SER A 1 89 ? -13.039 13.569 6.038 1.00 79.62 89 SER A CA 1
ATOM 713 C C . SER A 1 89 ? -13.008 14.852 5.204 1.00 79.62 89 SER A C 1
ATOM 715 O O . SER A 1 89 ? -14.002 15.559 5.061 1.00 79.62 89 SER A O 1
ATOM 717 N N . ASP A 1 90 ? -11.810 15.206 4.764 1.00 85.44 90 ASP A N 1
ATOM 718 C CA . ASP A 1 90 ? -11.463 16.440 4.090 1.00 85.44 90 ASP A CA 1
ATOM 719 C C . ASP A 1 90 ? -10.644 16.052 2.865 1.00 85.44 90 ASP A C 1
ATOM 721 O O . ASP A 1 90 ? -9.613 15.382 2.970 1.00 85.44 90 ASP A O 1
ATOM 725 N N . LYS A 1 91 ? -11.140 16.443 1.694 1.00 86.81 91 LYS A N 1
ATOM 726 C CA . LYS A 1 91 ? -10.561 16.062 0.408 1.00 86.81 91 LYS A CA 1
ATOM 727 C C . LYS A 1 91 ? -9.072 16.405 0.340 1.00 86.81 91 LYS A C 1
ATOM 729 O O . LYS A 1 91 ? -8.272 15.563 -0.054 1.00 86.81 91 LYS A O 1
ATOM 734 N N . LYS A 1 92 ? -8.691 17.592 0.819 1.00 87.81 92 LYS A N 1
ATOM 735 C CA . LYS A 1 92 ? -7.303 18.078 0.803 1.00 87.81 92 LYS A CA 1
ATOM 736 C C . LYS A 1 92 ? -6.382 17.181 1.619 1.00 87.81 92 LYS A C 1
ATOM 738 O O . LYS A 1 92 ? -5.277 16.856 1.197 1.00 87.81 92 LYS A O 1
ATOM 743 N N . VAL A 1 93 ? -6.871 16.725 2.773 1.00 89.19 93 VAL A N 1
ATOM 744 C CA . VAL A 1 93 ? -6.128 15.822 3.659 1.00 89.19 93 VAL A CA 1
ATOM 745 C C . VAL A 1 93 ? -5.871 14.480 2.978 1.00 89.19 93 VAL A C 1
ATOM 747 O O . VAL A 1 93 ? -4.782 13.932 3.101 1.00 89.19 93 VAL A O 1
ATOM 750 N N . PHE A 1 94 ? -6.818 13.940 2.212 1.00 90.69 94 PHE A N 1
ATOM 751 C CA . PHE A 1 94 ? -6.558 12.692 1.496 1.00 90.69 94 PHE A CA 1
ATOM 752 C C . PHE A 1 94 ? -5.545 12.850 0.368 1.00 90.69 94 PHE A C 1
ATOM 754 O O . PHE A 1 94 ? -4.646 12.020 0.234 1.00 90.69 94 PHE A O 1
ATOM 761 N N . PHE A 1 95 ? -5.649 13.924 -0.412 1.00 90.06 95 PHE A N 1
ATOM 762 C CA . PHE A 1 95 ? -4.685 14.195 -1.475 1.00 90.06 95 PHE A CA 1
ATOM 763 C C . PHE A 1 95 ? -3.285 14.499 -0.929 1.00 90.06 95 PHE A C 1
ATOM 765 O O . PHE A 1 95 ? -2.301 14.107 -1.555 1.00 90.06 95 PHE A O 1
ATOM 772 N N . SER A 1 96 ? -3.162 15.088 0.266 1.00 90.62 96 SER A N 1
ATOM 773 C CA . SER A 1 96 ? -1.857 15.262 0.912 1.00 90.62 96 SER A CA 1
ATOM 774 C C . SER A 1 96 ? -1.212 13.922 1.284 1.00 90.62 96 SER A C 1
ATOM 776 O O . SER A 1 96 ? -0.018 13.746 1.046 1.00 90.62 96 SER A O 1
ATOM 778 N N . HIS A 1 97 ? -1.986 12.935 1.753 1.00 94.00 97 HIS A N 1
ATOM 779 C CA . HIS A 1 97 ? -1.489 11.567 1.967 1.00 94.00 97 HIS A CA 1
ATOM 780 C C . HIS A 1 97 ? -1.029 10.906 0.662 1.00 94.00 97 HIS A C 1
ATOM 782 O O . HIS A 1 97 ? 0.043 10.302 0.621 1.00 94.00 97 HIS A O 1
ATOM 788 N N . ILE A 1 98 ? -1.777 11.068 -0.436 1.00 94.12 98 ILE A N 1
ATOM 789 C CA . ILE A 1 98 ? -1.339 10.572 -1.753 1.00 94.12 98 ILE A CA 1
ATOM 790 C C . ILE A 1 98 ? -0.038 11.261 -2.197 1.00 94.12 98 ILE A C 1
ATOM 792 O O . ILE A 1 98 ? 0.891 10.594 -2.659 1.00 94.12 98 ILE A O 1
ATOM 796 N N . LYS A 1 99 ? 0.082 12.579 -1.994 1.00 92.25 99 LYS A N 1
ATOM 797 C CA . LYS A 1 99 ? 1.318 13.335 -2.252 1.00 92.25 99 LYS A CA 1
ATOM 798 C C . LYS A 1 99 ? 2.489 12.769 -1.442 1.00 92.25 99 LYS A C 1
ATOM 800 O O . LYS A 1 99 ? 3.540 12.498 -2.016 1.00 92.25 99 LYS A O 1
ATOM 805 N N . GLN A 1 100 ? 2.298 12.465 -0.158 1.00 94.38 100 GLN A N 1
ATOM 806 C CA . GLN A 1 100 ? 3.339 11.845 0.668 1.00 94.38 100 GLN A CA 1
ATOM 807 C C . GLN A 1 100 ? 3.774 10.464 0.156 1.00 94.38 100 GLN A C 1
ATOM 809 O O . GLN A 1 100 ? 4.976 10.189 0.089 1.00 94.38 100 GLN A O 1
ATOM 814 N N . LEU A 1 101 ? 2.828 9.615 -0.260 1.00 96.50 101 LEU A N 1
ATOM 815 C CA . LEU A 1 101 ? 3.122 8.296 -0.836 1.00 96.50 101 LEU A CA 1
ATOM 816 C C . LEU A 1 101 ? 3.907 8.399 -2.150 1.00 96.50 101 LEU A C 1
ATOM 818 O O . LEU A 1 101 ? 4.880 7.673 -2.343 1.00 96.50 101 LEU A O 1
ATOM 822 N N . THR A 1 102 ? 3.527 9.326 -3.031 1.00 94.88 102 THR A N 1
ATOM 823 C CA . THR A 1 102 ? 4.214 9.541 -4.319 1.00 94.88 102 THR A CA 1
ATOM 824 C C . THR A 1 102 ? 5.628 10.099 -4.157 1.00 94.88 102 THR A C 1
ATOM 826 O O . THR A 1 102 ? 6.554 9.560 -4.762 1.00 94.88 102 THR A O 1
ATOM 829 N N . ILE A 1 103 ? 5.833 11.098 -3.286 1.00 94.75 103 ILE A N 1
ATOM 830 C CA . ILE A 1 103 ? 7.169 11.634 -2.955 1.00 94.75 103 ILE A CA 1
ATOM 831 C C . ILE A 1 103 ? 8.075 10.520 -2.417 1.00 94.75 103 ILE A C 1
ATOM 833 O O . ILE A 1 103 ? 9.259 10.436 -2.743 1.00 94.75 103 ILE A O 1
ATOM 837 N N . ASN A 1 104 ? 7.509 9.628 -1.606 1.00 96.56 104 ASN A N 1
ATOM 838 C CA . ASN A 1 104 ? 8.248 8.552 -0.961 1.00 96.56 104 ASN A CA 1
ATOM 839 C C . ASN A 1 104 ? 8.207 7.229 -1.727 1.00 96.56 104 ASN A C 1
ATOM 841 O O . ASN A 1 104 ? 8.597 6.192 -1.185 1.00 96.56 104 ASN A O 1
ATOM 845 N N . PHE A 1 105 ? 7.809 7.240 -2.999 1.00 97.75 105 PHE A N 1
ATOM 846 C CA . PHE A 1 105 ? 7.636 6.006 -3.756 1.00 97.75 105 PHE A CA 1
ATOM 847 C C . PHE A 1 105 ? 8.933 5.204 -3.901 1.00 97.75 105 PHE A C 1
ATOM 849 O O . PHE A 1 105 ? 8.929 3.979 -3.809 1.00 97.75 105 PHE A O 1
ATOM 856 N N . ARG A 1 106 ? 10.083 5.881 -4.013 1.00 97.25 106 ARG A N 1
ATOM 857 C CA . ARG A 1 106 ? 11.394 5.213 -3.974 1.00 97.25 106 ARG A CA 1
ATOM 858 C C . ARG A 1 106 ? 11.606 4.437 -2.668 1.00 97.25 106 ARG A C 1
ATOM 860 O O . ARG A 1 106 ? 12.131 3.330 -2.703 1.00 97.25 106 ARG A O 1
ATOM 867 N N . ASN A 1 107 ? 11.211 5.002 -1.526 1.00 96.25 107 ASN A N 1
ATOM 868 C CA . ASN A 1 107 ? 11.340 4.327 -0.234 1.00 96.25 107 ASN A CA 1
ATOM 869 C C . ASN A 1 107 ? 10.428 3.096 -0.163 1.00 96.25 107 ASN A C 1
ATOM 871 O O . ASN A 1 107 ? 10.853 2.075 0.368 1.00 96.25 107 ASN A O 1
ATOM 875 N N . ILE A 1 108 ? 9.229 3.177 -0.746 1.00 97.31 108 ILE A N 1
ATOM 876 C CA . ILE A 1 108 ? 8.308 2.040 -0.886 1.00 97.31 108 ILE A CA 1
ATOM 877 C C . ILE A 1 108 ? 8.920 0.938 -1.757 1.00 97.31 108 ILE A C 1
ATOM 879 O O . ILE A 1 108 ? 8.785 -0.235 -1.439 1.00 97.31 108 ILE A O 1
ATOM 883 N N . LEU A 1 109 ? 9.621 1.284 -2.837 1.00 96.81 109 LEU A N 1
ATOM 884 C CA . LEU A 1 109 ? 10.233 0.275 -3.700 1.00 96.81 109 LEU A CA 1
ATOM 885 C C . LEU A 1 109 ? 11.471 -0.375 -3.070 1.00 96.81 109 LEU A C 1
ATOM 887 O O . LEU A 1 109 ? 11.655 -1.579 -3.193 1.00 96.81 109 LEU A O 1
ATOM 891 N N . TYR A 1 110 ? 12.327 0.377 -2.383 1.00 95.31 110 TYR A N 1
ATOM 892 C CA . TYR A 1 110 ? 13.683 -0.114 -2.102 1.00 95.31 110 TYR A CA 1
ATOM 893 C C . TYR A 1 110 ? 14.051 -0.234 -0.628 1.00 95.31 110 TYR A C 1
ATOM 895 O O . TYR A 1 110 ? 15.093 -0.801 -0.309 1.00 95.31 110 TYR A O 1
ATOM 903 N N . SER A 1 111 ? 13.252 0.308 0.292 1.00 94.56 111 SER A N 1
ATOM 904 C CA . SER A 1 111 ? 13.651 0.380 1.695 1.00 94.56 111 SER A CA 1
ATOM 905 C C . SER A 1 111 ? 12.919 -0.637 2.558 1.00 94.56 111 SER A C 1
ATOM 907 O O . SER A 1 111 ? 11.871 -0.335 3.124 1.00 94.56 111 SER A O 1
ATOM 909 N N . GLU A 1 112 ? 13.531 -1.809 2.745 1.00 92.06 112 GLU A N 1
ATOM 910 C CA . GLU A 1 112 ? 13.001 -2.882 3.600 1.00 92.06 112 GLU A CA 1
ATOM 911 C C . GLU A 1 112 ? 12.630 -2.377 5.006 1.00 92.06 112 GLU A C 1
ATOM 913 O O . GLU A 1 112 ? 11.516 -2.598 5.481 1.00 92.06 112 GLU A O 1
ATOM 918 N N . LYS A 1 113 ? 13.511 -1.577 5.626 1.00 91.75 113 LYS A N 1
ATOM 919 C CA . LYS A 1 113 ? 13.270 -0.969 6.948 1.00 91.75 113 LYS A CA 1
ATOM 920 C C . LYS A 1 113 ? 12.001 -0.106 7.013 1.00 91.75 113 LYS A C 1
ATOM 922 O O . LYS A 1 113 ? 11.387 -0.011 8.071 1.00 91.75 113 LYS A O 1
ATOM 927 N N . ASN A 1 114 ? 11.615 0.530 5.904 1.00 93.38 114 ASN A N 1
ATOM 928 C CA . ASN A 1 114 ? 10.479 1.447 5.856 1.00 93.38 114 ASN A CA 1
ATOM 929 C C . ASN A 1 114 ? 9.185 0.740 5.432 1.00 93.38 114 ASN A C 1
ATOM 931 O O . ASN A 1 114 ? 8.104 1.274 5.672 1.00 93.38 114 ASN A O 1
ATOM 935 N N . LEU A 1 115 ? 9.263 -0.451 4.827 1.00 95.06 115 LEU A N 1
ATOM 936 C CA . LEU A 1 115 ? 8.087 -1.161 4.320 1.00 95.06 115 LEU A CA 1
ATOM 937 C C . LEU A 1 115 ? 7.063 -1.445 5.415 1.00 95.06 115 LEU A C 1
ATOM 939 O O . LEU A 1 115 ? 5.877 -1.257 5.181 1.00 95.06 115 LEU A O 1
ATOM 943 N N . ASN A 1 116 ? 7.498 -1.822 6.619 1.00 93.50 116 ASN A N 1
ATOM 944 C CA . ASN A 1 116 ? 6.581 -2.052 7.740 1.00 93.50 116 ASN A CA 1
ATOM 945 C C . ASN A 1 116 ? 5.830 -0.783 8.159 1.00 93.50 116 ASN A C 1
ATOM 947 O O . ASN A 1 116 ? 4.648 -0.853 8.479 1.00 93.50 116 ASN A O 1
ATOM 951 N N . PHE A 1 117 ? 6.489 0.377 8.106 1.00 94.12 117 PHE A N 1
ATOM 952 C CA . PHE A 1 117 ? 5.832 1.651 8.377 1.00 94.12 117 PHE A CA 1
ATOM 953 C C . PHE A 1 117 ? 4.782 1.978 7.306 1.00 94.12 117 PHE A C 1
ATOM 955 O O . PHE A 1 117 ? 3.650 2.307 7.649 1.00 94.12 117 PHE A O 1
ATOM 962 N N . PHE A 1 118 ? 5.112 1.835 6.016 1.00 97.06 118 PHE A N 1
ATOM 963 C CA . PHE A 1 118 ? 4.139 2.061 4.938 1.00 97.06 118 PHE A CA 1
ATOM 964 C C . PHE A 1 118 ? 2.977 1.066 4.978 1.00 97.06 118 PHE A C 1
ATOM 966 O O . PHE A 1 118 ? 1.842 1.437 4.694 1.00 97.06 118 PHE A O 1
ATOM 973 N N . ASP A 1 119 ? 3.247 -0.181 5.356 1.00 96.69 119 ASP A N 1
ATOM 974 C CA . ASP A 1 119 ? 2.254 -1.240 5.521 1.00 96.69 119 ASP A CA 1
ATOM 975 C C . ASP A 1 119 ? 1.208 -0.860 6.583 1.00 96.69 119 ASP A C 1
ATOM 977 O O . ASP A 1 119 ? 0.001 -0.934 6.326 1.00 96.69 119 ASP A O 1
ATOM 981 N N . GLU A 1 120 ? 1.669 -0.399 7.748 1.00 94.62 120 GLU A N 1
ATOM 982 C CA . GLU A 1 120 ? 0.845 0.115 8.850 1.00 94.62 120 GLU A CA 1
ATOM 983 C C . GLU A 1 120 ? 0.082 1.385 8.435 1.00 94.62 120 GLU A C 1
ATOM 985 O O . GLU A 1 120 ? -1.149 1.423 8.507 1.00 94.62 120 GLU A O 1
ATOM 990 N N . TYR A 1 121 ? 0.791 2.381 7.896 1.00 96.00 121 TYR A N 1
ATOM 991 C CA . TYR A 1 121 ? 0.232 3.656 7.439 1.00 96.00 121 TYR A CA 1
ATOM 992 C C . TYR A 1 121 ? -0.890 3.472 6.408 1.00 96.00 121 TYR A C 1
ATOM 994 O O . TYR A 1 121 ? -1.991 4.000 6.586 1.00 96.00 121 TYR A O 1
ATOM 1002 N N . LEU A 1 122 ? -0.661 2.668 5.365 1.00 97.50 122 LEU A N 1
ATOM 1003 C CA . LEU A 1 122 ? -1.669 2.381 4.343 1.00 97.50 122 LEU A CA 1
ATOM 1004 C C . LEU A 1 122 ? -2.864 1.617 4.917 1.00 97.50 122 LEU A C 1
ATOM 1006 O O . LEU A 1 122 ? -3.991 1.882 4.512 1.00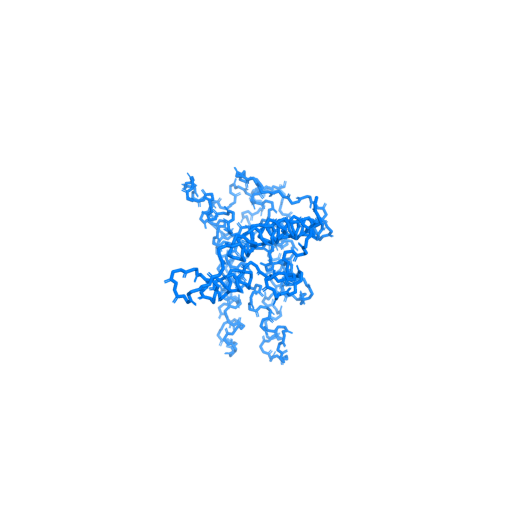 97.50 122 LEU A O 1
ATOM 1010 N N . SER A 1 123 ? -2.653 0.713 5.880 1.00 96.00 123 SER A N 1
ATOM 1011 C CA . SER A 1 123 ? -3.762 -0.011 6.525 1.00 96.00 123 SER A CA 1
ATOM 1012 C C . SER A 1 123 ? -4.712 0.951 7.232 1.00 96.00 123 SER A C 1
ATOM 1014 O O . SER A 1 123 ? -5.929 0.849 7.074 1.00 96.00 123 SER A O 1
ATOM 1016 N N . ILE A 1 124 ? -4.157 1.916 7.968 1.00 93.75 124 ILE A N 1
ATOM 1017 C CA . ILE A 1 124 ? -4.929 2.938 8.678 1.00 93.75 124 ILE A CA 1
ATOM 1018 C C . ILE A 1 124 ? -5.702 3.812 7.679 1.00 93.75 124 ILE A C 1
ATOM 1020 O O . ILE A 1 124 ? -6.911 3.999 7.837 1.00 93.75 124 ILE A O 1
ATOM 1024 N N . LEU A 1 125 ? -5.039 4.299 6.622 1.00 95.00 125 LEU A N 1
ATOM 1025 C CA . LEU A 1 125 ? -5.684 5.116 5.588 1.00 95.00 125 LEU A CA 1
ATOM 1026 C C . LEU A 1 125 ? -6.818 4.370 4.876 1.00 95.00 125 LEU A C 1
ATOM 1028 O O . LEU A 1 125 ? -7.907 4.919 4.706 1.00 95.00 125 LEU A O 1
ATOM 1032 N N . ILE A 1 126 ? -6.585 3.114 4.491 1.00 96.81 126 ILE A N 1
ATOM 1033 C CA . ILE A 1 126 ? -7.570 2.264 3.813 1.00 96.81 126 ILE A CA 1
ATOM 1034 C C . ILE A 1 126 ? -8.788 2.037 4.709 1.00 96.81 126 ILE A C 1
ATOM 1036 O O . ILE A 1 126 ? -9.920 2.200 4.251 1.00 96.81 126 ILE A O 1
ATOM 1040 N N . LEU A 1 127 ? -8.588 1.696 5.987 1.00 94.00 127 LEU A N 1
ATOM 1041 C CA . LEU A 1 127 ? -9.686 1.524 6.944 1.00 94.00 127 LEU A CA 1
ATOM 1042 C C . LEU A 1 127 ? -10.500 2.810 7.103 1.00 94.00 127 LEU A C 1
ATOM 1044 O O . LEU A 1 127 ? -11.733 2.771 7.096 1.00 94.00 127 LEU A O 1
ATOM 1048 N N . TYR A 1 128 ? -9.820 3.953 7.197 1.00 93.06 128 TYR A N 1
ATOM 1049 C CA . TYR A 1 128 ? -10.482 5.243 7.309 1.00 93.06 128 TYR A CA 1
ATOM 1050 C C . TYR A 1 128 ? -11.296 5.581 6.053 1.00 93.06 128 TYR A C 1
ATOM 1052 O O . TYR A 1 128 ? -12.475 5.910 6.168 1.00 93.06 128 TYR A O 1
ATOM 1060 N N . ILE A 1 129 ? -10.722 5.434 4.854 1.00 92.19 129 ILE A N 1
ATOM 1061 C CA . ILE A 1 129 ? -11.425 5.671 3.584 1.00 92.19 129 ILE A CA 1
ATOM 1062 C C . ILE A 1 129 ? -12.619 4.728 3.424 1.00 92.19 129 ILE A C 1
ATOM 1064 O O . ILE A 1 129 ? -13.699 5.188 3.059 1.00 92.19 129 ILE A O 1
ATOM 1068 N N . LYS A 1 130 ? -12.481 3.434 3.754 1.00 92.25 130 LYS A N 1
ATOM 1069 C CA . LYS A 1 130 ? -13.608 2.481 3.757 1.00 92.25 130 LYS A CA 1
ATOM 1070 C C . LYS A 1 130 ? -14.753 2.982 4.637 1.00 92.25 130 LYS A C 1
ATOM 1072 O O . LYS A 1 130 ? -15.907 2.951 4.220 1.00 92.25 130 LYS A O 1
ATOM 1077 N N . LYS A 1 131 ? -14.438 3.483 5.837 1.00 90.38 131 LYS A N 1
ATOM 1078 C CA . LYS A 1 131 ? -15.438 4.063 6.740 1.00 90.38 131 LYS A CA 1
ATOM 1079 C C . LYS A 1 131 ? -16.102 5.299 6.130 1.00 90.38 131 LYS A C 1
ATOM 1081 O O . LYS A 1 131 ? -17.319 5.408 6.213 1.00 90.38 131 LYS A O 1
ATOM 1086 N N . GLN A 1 132 ? -15.335 6.197 5.509 1.00 89.38 132 GLN A N 1
ATOM 1087 C CA . GLN A 1 132 ? -15.896 7.400 4.884 1.00 89.38 132 GLN A CA 1
ATOM 1088 C C . GLN A 1 132 ? -16.806 7.072 3.699 1.00 89.38 132 GLN A C 1
ATOM 1090 O O . GLN A 1 132 ? -17.910 7.599 3.646 1.00 89.38 132 GLN A O 1
ATOM 1095 N N . ARG A 1 133 ? -16.408 6.144 2.819 1.00 88.94 133 ARG A N 1
ATOM 1096 C CA . ARG A 1 133 ? -17.226 5.684 1.679 1.00 88.94 133 ARG A CA 1
ATOM 1097 C C . ARG A 1 133 ? -18.591 5.147 2.111 1.00 88.94 133 ARG A C 1
ATOM 1099 O O . ARG A 1 133 ? -19.586 5.391 1.440 1.00 88.94 133 ARG A O 1
ATOM 1106 N N . ASN A 1 134 ? -18.645 4.457 3.253 1.00 84.31 134 ASN A N 1
ATOM 1107 C CA . ASN A 1 134 ? -19.898 3.944 3.814 1.00 84.31 134 ASN A CA 1
ATOM 1108 C C . ASN A 1 134 ? -20.811 5.046 4.378 1.00 84.31 134 ASN A C 1
ATOM 1110 O O . ASN A 1 134 ? -22.014 4.833 4.490 1.00 84.31 134 ASN A O 1
ATOM 1114 N N . VAL A 1 135 ? -20.247 6.189 4.781 1.00 84.12 135 VAL A N 1
ATOM 1115 C CA . VAL A 1 135 ? -20.996 7.320 5.353 1.00 84.12 135 VAL A CA 1
ATOM 1116 C C . VAL A 1 135 ? -21.435 8.297 4.264 1.00 84.12 135 VAL A C 1
ATOM 1118 O O . VAL A 1 135 ? -22.559 8.788 4.300 1.00 84.12 135 VAL A O 1
ATOM 1121 N N . ASN A 1 136 ? -20.555 8.584 3.306 1.00 80.69 136 ASN A N 1
ATOM 1122 C CA . ASN A 1 136 ? -20.783 9.517 2.213 1.00 80.69 136 ASN A CA 1
ATOM 1123 C C . ASN A 1 136 ? -20.092 8.991 0.949 1.00 80.69 136 ASN A C 1
ATOM 1125 O O . ASN A 1 136 ? -18.864 8.901 0.890 1.00 80.69 136 ASN A O 1
ATOM 1129 N N . HIS A 1 137 ? -20.886 8.623 -0.054 1.00 77.81 137 HIS A N 1
ATOM 1130 C CA . HIS A 1 137 ? -20.379 8.027 -1.282 1.00 77.81 137 HIS A CA 1
ATOM 1131 C C . HIS A 1 137 ? -20.037 9.112 -2.309 1.00 77.81 137 HIS A C 1
ATOM 1133 O O . HIS A 1 137 ? -20.826 9.421 -3.201 1.00 77.81 137 HIS A O 1
ATOM 1139 N N . GLU A 1 138 ? -18.840 9.680 -2.193 1.00 84.56 138 GLU A N 1
ATOM 1140 C CA . GLU A 1 138 ? -18.288 10.594 -3.194 1.00 84.56 138 GLU A CA 1
ATOM 1141 C C . GLU A 1 138 ? -17.322 9.862 -4.133 1.00 84.56 138 GLU A C 1
ATOM 1143 O O . GLU A 1 138 ? -16.446 9.129 -3.680 1.00 84.56 138 GLU A O 1
ATOM 1148 N N . GLN A 1 139 ? -17.440 10.106 -5.441 1.00 83.12 139 GLN A N 1
ATOM 1149 C CA . GLN A 1 139 ? -16.669 9.423 -6.494 1.00 83.12 139 GLN A CA 1
ATOM 1150 C C . GLN A 1 139 ? -15.147 9.487 -6.279 1.00 83.12 139 GLN A C 1
ATOM 1152 O O . GLN A 1 139 ? -14.436 8.505 -6.488 1.00 83.12 139 GLN A O 1
ATOM 1157 N N . TYR A 1 140 ? -14.629 10.611 -5.774 1.00 84.75 140 TYR A N 1
ATOM 1158 C CA . TYR A 1 140 ? -13.195 10.746 -5.506 1.00 84.75 140 TYR A CA 1
ATOM 1159 C C . TYR A 1 140 ? -12.698 9.767 -4.424 1.00 84.75 140 TYR A C 1
ATOM 1161 O O . TYR A 1 140 ? -11.527 9.391 -4.434 1.00 84.75 140 TYR A O 1
ATOM 1169 N N . LEU A 1 141 ? -13.558 9.338 -3.489 1.00 89.62 14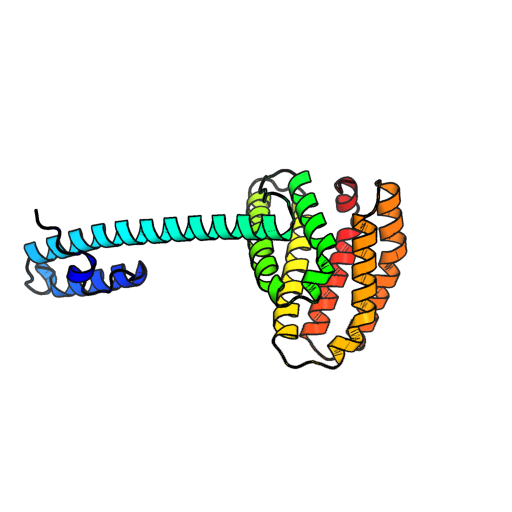1 LEU A N 1
ATOM 1170 C CA . LEU A 1 141 ? -13.179 8.390 -2.440 1.00 89.62 141 LEU A CA 1
ATOM 1171 C C . LEU A 1 141 ? -12.927 6.993 -3.009 1.00 89.62 141 LEU A C 1
ATOM 1173 O O . LEU A 1 141 ? -12.081 6.279 -2.473 1.00 89.62 141 LEU A O 1
ATOM 1177 N N . ASP A 1 142 ? -13.612 6.611 -4.088 1.00 90.19 142 ASP A N 1
ATOM 1178 C CA . ASP A 1 142 ? -13.367 5.345 -4.784 1.00 90.19 142 ASP A CA 1
ATOM 1179 C C . ASP A 1 142 ? -12.001 5.352 -5.476 1.00 90.19 142 ASP A C 1
ATOM 1181 O O . ASP A 1 142 ? -11.250 4.380 -5.376 1.00 90.19 142 ASP A O 1
ATOM 1185 N N . ILE A 1 143 ? -11.641 6.475 -6.102 1.00 90.81 143 ILE A N 1
ATOM 1186 C CA . ILE A 1 143 ? -10.332 6.657 -6.742 1.00 90.81 143 ILE A CA 1
ATOM 1187 C C . ILE A 1 143 ? -9.222 6.627 -5.691 1.00 90.81 143 ILE A C 1
ATOM 1189 O O . ILE A 1 143 ? -8.258 5.876 -5.832 1.00 90.81 143 ILE A O 1
ATOM 1193 N N . ILE A 1 144 ? -9.368 7.383 -4.598 1.00 92.56 144 ILE A N 1
ATOM 1194 C CA . ILE A 1 144 ? -8.387 7.386 -3.504 1.00 92.56 144 ILE A CA 1
ATOM 1195 C C . ILE A 1 144 ? -8.262 5.993 -2.892 1.00 92.56 144 ILE A C 1
ATOM 1197 O O . ILE A 1 144 ? -7.151 5.522 -2.659 1.00 92.56 144 ILE A O 1
ATOM 1201 N N . TYR A 1 145 ? -9.380 5.302 -2.680 1.00 94.81 145 TYR A N 1
ATOM 1202 C CA . TYR A 1 145 ? -9.379 3.927 -2.203 1.00 94.81 145 TYR A CA 1
ATOM 1203 C C . TYR A 1 145 ? -8.579 2.998 -3.126 1.00 94.81 145 TYR A C 1
ATOM 1205 O O . TYR A 1 145 ? -7.703 2.273 -2.655 1.00 94.81 145 TYR A O 1
ATOM 1213 N N . ALA A 1 146 ? -8.837 3.052 -4.434 1.00 95.88 146 ALA A N 1
ATOM 1214 C CA . ALA A 1 146 ? -8.133 2.243 -5.422 1.00 95.88 146 ALA A CA 1
ATOM 1215 C C . ALA A 1 146 ? -6.630 2.564 -5.468 1.00 95.88 146 ALA A C 1
ATOM 1217 O O . ALA A 1 146 ? -5.807 1.652 -5.564 1.00 95.88 146 ALA A O 1
ATOM 1218 N N . ILE A 1 147 ? -6.253 3.840 -5.351 1.00 96.38 147 ILE A N 1
ATOM 1219 C CA . ILE A 1 147 ? -4.850 4.264 -5.277 1.00 96.38 147 ILE A CA 1
ATOM 1220 C C . ILE A 1 147 ? -4.175 3.669 -4.034 1.00 96.38 147 ILE A C 1
ATOM 1222 O O . ILE A 1 147 ? -3.113 3.057 -4.143 1.00 96.38 147 ILE A O 1
ATOM 1226 N N . LEU A 1 148 ? -4.793 3.808 -2.858 1.00 97.62 148 LEU A N 1
ATOM 1227 C CA . LEU A 1 148 ? -4.239 3.300 -1.601 1.00 97.62 148 LEU A CA 1
ATOM 1228 C C . LEU A 1 148 ? -4.081 1.776 -1.611 1.00 97.62 148 LEU A C 1
ATOM 1230 O O . LEU A 1 148 ? -3.050 1.269 -1.173 1.00 97.62 148 LEU A O 1
ATOM 1234 N N . GLU A 1 149 ? -5.062 1.047 -2.144 1.00 98.19 149 GLU A N 1
ATOM 1235 C CA . GLU A 1 149 ? -4.982 -0.408 -2.308 1.00 98.19 149 GLU A CA 1
ATOM 1236 C C . GLU A 1 149 ? -3.814 -0.804 -3.221 1.00 98.19 149 GLU A C 1
ATOM 1238 O O . GLU A 1 149 ? -3.052 -1.704 -2.883 1.00 98.19 149 GLU A O 1
ATOM 1243 N N . ASN A 1 150 ? -3.591 -0.099 -4.334 1.00 98.50 150 ASN A N 1
ATOM 1244 C CA . ASN A 1 150 ? -2.450 -0.389 -5.206 1.00 98.50 150 ASN A CA 1
ATOM 1245 C C . ASN A 1 150 ? -1.101 -0.097 -4.534 1.00 98.50 150 ASN A C 1
ATOM 1247 O O . ASN A 1 150 ? -0.187 -0.914 -4.639 1.00 98.50 150 ASN A O 1
ATOM 1251 N N . PHE A 1 151 ? -0.971 1.002 -3.781 1.00 98.62 151 PHE A N 1
ATOM 1252 C CA . PHE A 1 151 ? 0.219 1.218 -2.948 1.00 98.62 151 PHE A CA 1
ATOM 1253 C C . PHE A 1 151 ? 0.406 0.092 -1.924 1.00 98.62 151 PHE A C 1
ATOM 1255 O O . PHE A 1 151 ? 1.528 -0.371 -1.717 1.00 98.62 151 PHE A O 1
ATOM 1262 N N . LYS A 1 152 ? -0.684 -0.385 -1.310 1.00 98.44 152 LYS A N 1
ATOM 1263 C CA . LYS A 1 152 ? -0.655 -1.481 -0.336 1.00 98.44 152 LYS A CA 1
ATOM 1264 C C . LYS A 1 152 ? -0.190 -2.784 -0.974 1.00 98.44 152 LYS A C 1
ATOM 1266 O O . LYS A 1 152 ? 0.672 -3.448 -0.407 1.00 98.44 152 LYS A O 1
ATOM 1271 N N . TYR A 1 153 ? -0.691 -3.124 -2.159 1.00 98.50 153 TYR A N 1
ATOM 1272 C CA . TYR A 1 153 ? -0.226 -4.292 -2.903 1.00 98.50 153 TYR A CA 1
ATOM 1273 C C . TYR A 1 153 ? 1.260 -4.193 -3.242 1.00 98.50 153 TYR A C 1
ATOM 1275 O O . TYR A 1 153 ? 1.990 -5.151 -3.003 1.00 98.50 153 TYR A O 1
ATOM 1283 N N . ILE A 1 154 ? 1.735 -3.029 -3.700 1.00 98.50 154 ILE A N 1
ATOM 1284 C CA . ILE A 1 154 ? 3.167 -2.812 -3.953 1.00 98.50 154 ILE A CA 1
ATOM 1285 C C . ILE A 1 154 ? 3.972 -3.068 -2.678 1.00 98.50 154 ILE A C 1
ATOM 1287 O O . ILE A 1 154 ? 4.903 -3.863 -2.717 1.00 98.50 154 ILE A O 1
ATOM 1291 N N . VAL A 1 155 ? 3.597 -2.478 -1.537 1.00 98.38 155 VAL A N 1
ATOM 1292 C CA . VAL A 1 155 ? 4.285 -2.714 -0.253 1.00 98.38 155 VAL A CA 1
ATOM 1293 C C . VAL A 1 155 ? 4.338 -4.203 0.095 1.00 98.38 155 VAL A C 1
ATOM 1295 O O . VAL A 1 155 ? 5.396 -4.700 0.473 1.00 98.38 155 VAL A O 1
ATOM 1298 N N . LEU A 1 156 ? 3.231 -4.932 -0.071 1.00 97.56 156 LEU A N 1
ATOM 1299 C CA . LEU A 1 156 ? 3.176 -6.371 0.198 1.00 97.56 156 LEU A CA 1
ATOM 1300 C C . LEU A 1 156 ? 4.121 -7.166 -0.715 1.00 97.56 156 LEU A C 1
ATOM 1302 O O . LEU A 1 156 ? 4.888 -7.991 -0.222 1.00 97.56 156 LEU A O 1
ATOM 1306 N N . PHE A 1 157 ? 4.118 -6.891 -2.022 1.00 97.00 157 PHE A N 1
ATOM 1307 C CA . PHE A 1 157 ? 5.011 -7.562 -2.972 1.00 97.00 157 PHE A CA 1
ATOM 1308 C C . PHE A 1 157 ? 6.477 -7.214 -2.726 1.00 97.00 157 PHE A C 1
ATOM 1310 O O . PHE A 1 157 ? 7.333 -8.090 -2.786 1.00 97.00 157 PHE A O 1
ATOM 1317 N N . ARG A 1 158 ? 6.780 -5.961 -2.376 1.00 96.62 158 ARG A N 1
ATOM 1318 C CA . ARG A 1 158 ? 8.141 -5.544 -2.025 1.00 96.62 158 ARG A CA 1
ATOM 1319 C C . ARG A 1 158 ? 8.633 -6.199 -0.737 1.00 96.62 158 ARG A C 1
ATOM 1321 O O . ARG A 1 158 ? 9.808 -6.538 -0.673 1.00 96.62 158 ARG A O 1
ATOM 1328 N N . LYS A 1 159 ? 7.765 -6.437 0.256 1.00 95.25 159 LYS A N 1
ATOM 1329 C CA . LYS A 1 159 ? 8.129 -7.198 1.469 1.00 95.25 159 LYS A CA 1
ATOM 1330 C C . LYS A 1 159 ? 8.526 -8.633 1.119 1.00 95.25 159 LYS A C 1
ATOM 1332 O O . LYS A 1 159 ? 9.548 -9.109 1.603 1.00 95.25 159 LYS A O 1
ATOM 1337 N N . ASP A 1 160 ? 7.755 -9.291 0.256 1.00 93.06 160 ASP A N 1
ATOM 1338 C CA . ASP A 1 160 ? 8.065 -10.642 -0.233 1.00 93.06 160 ASP A CA 1
ATOM 1339 C C . ASP A 1 160 ? 9.398 -10.664 -1.004 1.00 93.06 160 ASP A C 1
ATOM 1341 O O . ASP A 1 160 ? 10.302 -11.418 -0.663 1.00 93.06 160 ASP A O 1
ATOM 1345 N N . ILE A 1 161 ? 9.577 -9.751 -1.965 1.00 94.12 161 ILE A N 1
ATOM 1346 C CA . ILE A 1 161 ? 10.788 -9.683 -2.799 1.00 94.12 161 ILE A CA 1
ATOM 1347 C C . ILE A 1 161 ? 12.044 -9.379 -1.973 1.00 94.12 161 ILE A C 1
ATOM 1349 O O . ILE A 1 161 ? 13.058 -10.046 -2.149 1.00 94.12 161 ILE A O 1
ATOM 1353 N N . LEU A 1 162 ? 11.997 -8.382 -1.082 1.00 92.25 162 LEU A N 1
ATOM 1354 C CA . LEU A 1 162 ? 13.179 -7.937 -0.333 1.00 92.25 162 LEU A CA 1
ATOM 1355 C C . LEU A 1 162 ? 13.566 -8.871 0.819 1.00 92.25 162 LEU A C 1
ATOM 1357 O O . LEU A 1 162 ? 14.720 -8.852 1.231 1.00 92.25 162 LEU A O 1
ATOM 1361 N N . SER A 1 163 ? 12.631 -9.677 1.330 1.00 88.62 163 SER A N 1
ATOM 1362 C CA . SER A 1 163 ? 12.935 -10.688 2.354 1.00 88.62 163 SER A CA 1
ATOM 1363 C C . SER A 1 163 ? 13.487 -11.998 1.776 1.00 88.62 163 SER A C 1
ATOM 1365 O O . SER A 1 163 ? 14.009 -12.828 2.522 1.00 88.62 163 SER A O 1
ATOM 1367 N N . GLY A 1 164 ? 13.360 -12.192 0.460 1.00 84.94 164 GLY A N 1
ATOM 1368 C CA . GLY A 1 164 ? 13.821 -13.376 -0.255 1.00 84.94 164 GLY A CA 1
ATOM 1369 C C . GLY A 1 164 ? 15.237 -13.256 -0.823 1.00 84.94 164 GLY A C 1
ATOM 1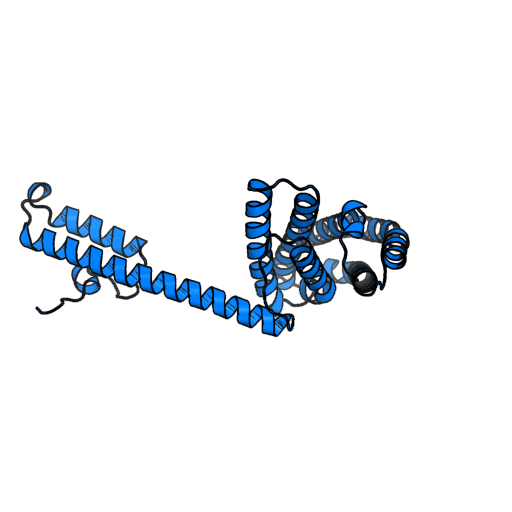370 O O . GLY A 1 164 ? 15.940 -12.259 -0.659 1.00 84.94 164 GLY A O 1
ATOM 1371 N N . GLU A 1 165 ? 15.659 -14.303 -1.531 1.00 82.25 165 GLU A N 1
ATOM 1372 C CA . GLU A 1 165 ? 16.896 -14.265 -2.311 1.00 82.25 165 GLU A CA 1
ATOM 1373 C C . GLU A 1 165 ? 16.754 -13.350 -3.531 1.00 82.25 165 GLU A C 1
ATOM 1375 O O . GLU A 1 165 ? 15.696 -13.249 -4.157 1.00 82.25 165 GLU A O 1
ATOM 1380 N N . LEU A 1 166 ? 17.861 -12.708 -3.898 1.00 81.06 166 LEU A N 1
ATOM 1381 C CA . LEU A 1 166 ? 17.888 -11.754 -4.994 1.00 81.06 166 LEU A CA 1
ATOM 1382 C C . LEU A 1 166 ? 17.603 -12.442 -6.337 1.00 81.06 166 LEU A C 1
ATOM 1384 O O . LEU A 1 166 ? 18.389 -13.255 -6.825 1.00 81.06 166 LEU A O 1
ATOM 1388 N N . HIS A 1 167 ? 16.476 -12.085 -6.948 1.00 85.75 167 HIS A N 1
ATOM 1389 C CA . HIS A 1 167 ? 16.015 -12.662 -8.206 1.00 85.75 167 HIS A CA 1
ATOM 1390 C C . HIS A 1 167 ? 16.522 -11.852 -9.411 1.00 85.75 167 HIS A C 1
ATOM 1392 O O . HIS A 1 167 ? 16.582 -10.628 -9.357 1.00 85.75 167 HIS A O 1
ATOM 1398 N N . LYS A 1 168 ? 16.834 -12.503 -10.541 1.00 90.12 168 LYS A N 1
ATOM 1399 C CA . LYS A 1 168 ? 17.286 -11.815 -11.772 1.00 90.12 168 LYS A CA 1
ATOM 1400 C C . LYS A 1 168 ? 16.308 -10.721 -12.221 1.00 90.12 168 LYS A C 1
ATOM 1402 O O . LYS A 1 168 ?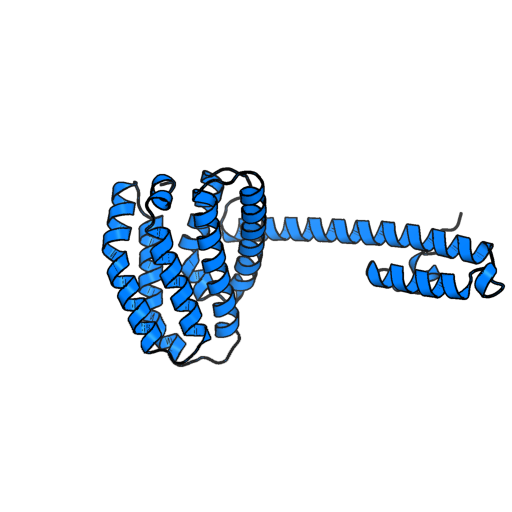 16.729 -9.618 -12.553 1.00 90.12 168 LYS A O 1
ATOM 1407 N N . ASP A 1 169 ? 15.016 -11.035 -12.181 1.00 91.94 169 ASP A N 1
ATOM 1408 C CA . ASP A 1 169 ? 13.928 -10.119 -12.542 1.00 91.94 169 ASP A CA 1
ATOM 1409 C C . ASP A 1 169 ? 13.925 -8.809 -11.731 1.00 91.94 169 ASP A C 1
ATOM 1411 O O . ASP A 1 169 ? 13.412 -7.803 -12.215 1.00 91.94 169 ASP A O 1
ATOM 1415 N N . GLU A 1 170 ? 14.524 -8.790 -10.535 1.00 93.06 170 GLU A N 1
ATOM 1416 C CA . GLU A 1 170 ? 14.668 -7.566 -9.742 1.00 93.06 170 GLU A CA 1
ATOM 1417 C C . GLU A 1 170 ? 15.518 -6.531 -10.488 1.00 93.06 170 GLU A C 1
ATOM 1419 O O . GLU A 1 170 ? 15.156 -5.360 -10.556 1.00 93.06 170 GLU A O 1
ATOM 1424 N N . TYR A 1 171 ? 16.605 -6.975 -11.126 1.00 90.94 171 TYR A N 1
ATOM 1425 C CA . TYR A 1 171 ? 17.474 -6.118 -11.932 1.00 90.94 171 TYR A CA 1
ATOM 1426 C C . TYR A 1 171 ? 16.831 -5.705 -13.254 1.00 90.94 171 TYR A C 1
ATOM 1428 O O . TYR A 1 171 ? 17.029 -4.581 -13.716 1.00 90.94 171 TYR A O 1
ATOM 1436 N N . GLU A 1 172 ? 16.064 -6.604 -13.876 1.00 91.56 172 GLU A N 1
ATOM 1437 C CA . GLU A 1 172 ? 15.382 -6.320 -15.145 1.00 91.56 172 GLU A CA 1
ATOM 1438 C C . GLU A 1 172 ? 14.346 -5.197 -15.000 1.00 91.56 172 GLU A C 1
ATOM 1440 O O . GLU A 1 172 ? 14.069 -4.475 -15.959 1.00 91.56 172 GLU A O 1
ATOM 1445 N N . LEU A 1 173 ? 13.830 -4.997 -13.784 1.00 94.44 173 LEU A N 1
ATOM 1446 C CA . LEU A 1 173 ? 12.844 -3.973 -13.472 1.00 94.44 173 LEU A CA 1
ATOM 1447 C C . LEU A 1 173 ? 13.385 -2.589 -13.140 1.00 94.44 173 LEU A C 1
ATOM 1449 O O . LEU A 1 173 ? 12.608 -1.630 -13.122 1.00 94.44 173 LEU A O 1
ATOM 1453 N N . GLU A 1 174 ? 14.688 -2.446 -12.920 1.00 92.94 174 GLU A N 1
ATOM 1454 C CA . GLU A 1 174 ? 15.262 -1.190 -12.430 1.00 92.94 174 GLU A CA 1
ATOM 1455 C C . GLU A 1 174 ? 14.998 -0.006 -13.359 1.00 92.94 174 GLU A C 1
ATOM 1457 O O . GLU A 1 174 ? 14.655 1.088 -12.906 1.00 92.94 174 GLU A O 1
ATOM 1462 N N . ARG A 1 175 ? 15.073 -0.225 -14.677 1.00 94.31 175 ARG A N 1
ATOM 1463 C CA . ARG A 1 175 ? 14.765 0.824 -15.656 1.00 94.31 175 ARG A CA 1
ATOM 1464 C C . ARG A 1 175 ? 13.308 1.274 -15.549 1.00 94.31 175 ARG A C 1
ATOM 1466 O O . ARG A 1 175 ? 13.043 2.475 -15.497 1.00 94.31 175 ARG A O 1
ATOM 1473 N N . THR A 1 176 ? 12.378 0.323 -15.509 1.00 95.38 176 THR A N 1
ATOM 1474 C CA . THR A 1 176 ? 10.941 0.603 -15.423 1.00 95.38 176 THR A CA 1
ATOM 1475 C C . THR A 1 176 ? 10.636 1.358 -14.131 1.00 95.38 176 THR A C 1
ATOM 1477 O O . THR A 1 176 ? 10.047 2.438 -14.173 1.00 95.38 176 THR A O 1
ATOM 1480 N N . ARG A 1 177 ? 11.134 0.877 -12.984 1.00 96.56 177 ARG A N 1
ATOM 1481 C CA . ARG A 1 177 ? 10.970 1.537 -11.677 1.00 96.56 177 ARG A CA 1
ATOM 1482 C C . ARG A 1 177 ? 11.549 2.948 -11.648 1.00 96.56 177 ARG A C 1
ATOM 1484 O O . ARG A 1 177 ? 10.902 3.858 -11.130 1.00 96.56 177 ARG A O 1
ATOM 1491 N N . ALA A 1 178 ? 12.723 3.169 -12.240 1.00 96.44 178 ALA A N 1
ATOM 1492 C CA . ALA A 1 178 ? 13.317 4.500 -12.339 1.00 96.44 178 ALA A CA 1
ATOM 1493 C C . ALA A 1 178 ? 12.431 5.473 -13.139 1.00 96.44 178 ALA A C 1
ATOM 1495 O O . ALA A 1 178 ? 12.243 6.619 -12.719 1.00 96.44 178 ALA A O 1
ATOM 1496 N N . ASN A 1 179 ? 11.839 5.013 -14.246 1.00 95.81 179 ASN A N 1
ATOM 1497 C CA . ASN A 1 179 ? 10.900 5.806 -15.041 1.00 95.81 179 ASN A CA 1
ATOM 1498 C C . ASN A 1 179 ? 9.626 6.150 -14.249 1.00 95.81 179 ASN A C 1
ATOM 1500 O O . ASN A 1 179 ? 9.164 7.290 -14.298 1.00 95.81 179 ASN A O 1
ATOM 1504 N N . ILE A 1 180 ? 9.101 5.210 -13.459 1.00 96.38 180 ILE A N 1
ATOM 1505 C CA . ILE A 1 180 ? 7.929 5.433 -12.597 1.00 96.38 180 ILE A CA 1
ATOM 1506 C C . ILE A 1 180 ? 8.244 6.420 -11.462 1.00 96.38 180 ILE A C 1
ATOM 1508 O O . ILE A 1 180 ? 7.453 7.314 -11.170 1.00 96.38 180 ILE A O 1
ATOM 1512 N N . ILE A 1 181 ? 9.415 6.309 -10.830 1.00 96.88 181 ILE A N 1
ATOM 1513 C CA . ILE A 1 181 ? 9.848 7.280 -9.814 1.00 96.88 181 ILE A CA 1
ATOM 1514 C C . ILE A 1 181 ? 9.935 8.676 -10.432 1.00 96.88 181 ILE A C 1
ATOM 1516 O O . ILE A 1 181 ? 9.463 9.645 -9.839 1.00 96.88 181 ILE A O 1
ATOM 1520 N N . LYS A 1 182 ? 10.506 8.790 -11.637 1.00 95.19 182 LYS A N 1
ATOM 1521 C CA . LYS A 1 182 ? 10.557 10.061 -12.364 1.00 95.19 182 LYS A CA 1
ATOM 1522 C C . LYS A 1 182 ? 9.151 10.612 -12.612 1.00 95.19 182 LYS A C 1
ATOM 1524 O O . LYS A 1 182 ? 8.931 11.789 -12.360 1.00 95.19 182 LYS A O 1
ATOM 1529 N N . TYR A 1 183 ? 8.214 9.769 -13.040 1.00 94.75 183 TYR A N 1
ATOM 1530 C CA . TYR A 1 183 ? 6.814 10.139 -13.243 1.00 94.75 183 TYR A CA 1
ATOM 1531 C C . TYR A 1 183 ? 6.165 10.726 -11.983 1.00 94.75 183 TYR A C 1
ATOM 1533 O O . TYR A 1 183 ? 5.644 11.840 -12.025 1.00 94.75 183 TYR A O 1
ATOM 1541 N N . PHE A 1 184 ? 6.266 10.043 -10.839 1.00 94.88 184 PHE A N 1
ATOM 1542 C CA . PHE A 1 184 ? 5.712 10.558 -9.582 1.00 94.88 184 PHE A CA 1
ATOM 1543 C C . PHE A 1 184 ? 6.413 11.831 -9.091 1.00 94.88 184 PHE A C 1
ATOM 1545 O O . PHE A 1 184 ? 5.752 12.735 -8.577 1.00 94.88 184 PHE A O 1
ATOM 1552 N N . ASN A 1 185 ? 7.724 11.962 -9.303 1.00 93.00 185 ASN A N 1
ATOM 1553 C CA . ASN A 1 185 ? 8.445 13.203 -9.008 1.00 93.00 185 ASN A CA 1
ATOM 1554 C C . ASN A 1 185 ? 7.968 14.372 -9.885 1.00 93.00 185 ASN A C 1
ATOM 1556 O O . ASN A 1 185 ? 7.855 15.498 -9.408 1.00 93.00 185 ASN A O 1
ATOM 1560 N N . THR A 1 186 ? 7.657 14.125 -11.159 1.00 91.31 186 THR A N 1
ATOM 1561 C CA . THR A 1 186 ? 7.108 15.154 -12.051 1.00 91.31 186 THR A CA 1
ATOM 1562 C C . THR A 1 186 ? 5.693 15.567 -11.632 1.00 91.31 186 THR A C 1
ATOM 1564 O O . THR A 1 186 ? 5.399 16.761 -11.582 1.00 91.31 186 THR A O 1
ATOM 1567 N N . ILE A 1 187 ? 4.833 14.612 -11.260 1.00 89.38 187 ILE A N 1
ATOM 1568 C CA . ILE A 1 187 ? 3.488 14.902 -10.731 1.00 89.38 187 ILE A CA 1
ATOM 1569 C C . ILE A 1 187 ? 3.569 15.787 -9.487 1.00 89.38 187 ILE A C 1
ATOM 1571 O O . ILE A 1 187 ? 2.937 16.838 -9.411 1.00 89.38 187 ILE A O 1
ATOM 1575 N N . THR A 1 188 ? 4.385 15.381 -8.518 1.00 88.38 188 THR A N 1
ATOM 1576 C CA . THR A 1 188 ? 4.520 16.081 -7.234 1.00 88.38 188 THR A CA 1
ATOM 1577 C C . THR A 1 188 ? 5.180 17.450 -7.356 1.00 88.38 188 THR A C 1
ATOM 1579 O O . THR A 1 188 ? 4.877 18.328 -6.551 1.00 88.38 188 THR A O 1
ATOM 1582 N N . GLY A 1 189 ? 6.046 17.643 -8.354 1.00 88.12 189 GLY A N 1
ATOM 1583 C CA . GLY A 1 189 ? 6.720 18.911 -8.637 1.00 88.12 189 GLY A CA 1
ATOM 1584 C C . GLY A 1 189 ? 5.950 19.875 -9.544 1.00 88.12 189 GLY A C 1
ATOM 1585 O O . GLY A 1 189 ? 6.422 20.993 -9.756 1.00 88.12 189 GLY A O 1
ATOM 1586 N N . SER A 1 190 ? 4.799 19.467 -10.086 1.00 89.00 190 SER A N 1
ATOM 1587 C CA . SER A 1 190 ? 3.965 20.333 -10.926 1.00 89.00 190 SER A CA 1
ATOM 1588 C C . SER A 1 190 ? 3.459 21.529 -10.118 1.00 89.00 190 SER A C 1
ATOM 1590 O O . SER A 1 190 ? 3.089 21.376 -8.958 1.00 89.00 190 SER A O 1
ATOM 1592 N N . ARG A 1 191 ? 3.433 22.726 -10.716 1.00 87.75 191 ARG A N 1
ATOM 1593 C CA . ARG A 1 191 ? 3.096 23.980 -10.009 1.00 87.75 191 ARG A CA 1
ATOM 1594 C C . ARG A 1 191 ? 1.659 24.429 -10.211 1.00 87.75 191 ARG A C 1
ATOM 1596 O O . ARG A 1 191 ? 1.192 25.348 -9.546 1.00 87.75 191 ARG A O 1
ATOM 1603 N N . ASN A 1 192 ? 0.992 23.863 -11.206 1.00 88.38 192 ASN A N 1
ATOM 1604 C CA . ASN A 1 192 ? -0.389 24.162 -11.535 1.00 88.38 192 ASN A CA 1
ATOM 1605 C C . ASN A 1 192 ? -1.020 22.998 -12.304 1.00 88.38 192 ASN A C 1
ATOM 1607 O O . ASN A 1 192 ? -0.337 22.097 -12.798 1.00 88.38 192 ASN A O 1
ATOM 1611 N N . TYR A 1 193 ? -2.340 23.071 -12.438 1.00 86.25 193 TYR A N 1
ATOM 1612 C CA . TYR A 1 193 ? -3.157 22.048 -13.079 1.00 86.25 193 TYR A CA 1
ATOM 1613 C C . TYR A 1 193 ? -2.728 21.739 -14.514 1.00 86.25 193 TYR A C 1
ATOM 1615 O O . TYR A 1 193 ? -2.663 20.573 -14.896 1.00 86.25 193 TYR A O 1
ATOM 1623 N N . LEU A 1 194 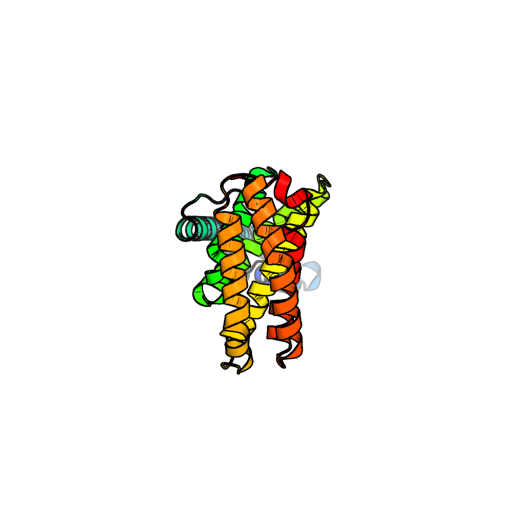? -2.395 22.760 -15.309 1.00 87.44 194 LEU A N 1
ATOM 1624 C CA . LEU A 1 194 ? -2.014 22.570 -16.710 1.00 87.44 194 LEU A CA 1
ATOM 1625 C C . LEU A 1 194 ? -0.679 21.831 -16.834 1.00 87.44 194 LEU A C 1
ATOM 1627 O O . LEU A 1 194 ? -0.550 20.936 -17.668 1.00 87.44 194 LEU A O 1
ATOM 1631 N N . GLU A 1 195 ? 0.292 22.180 -15.990 1.00 87.88 195 GLU A N 1
ATOM 1632 C CA . GLU A 1 195 ? 1.588 21.504 -15.926 1.00 87.88 195 GLU A CA 1
ATOM 1633 C C . GLU A 1 195 ? 1.430 20.041 -15.500 1.00 87.88 195 GLU A C 1
ATOM 1635 O O . GLU A 1 195 ? 1.984 19.154 -16.153 1.00 87.88 195 GLU A O 1
ATOM 1640 N N . LEU A 1 196 ? 0.615 19.777 -14.475 1.00 87.50 196 LEU A N 1
ATOM 1641 C CA . LEU A 1 196 ? 0.326 18.420 -14.014 1.00 87.50 196 LEU A CA 1
ATOM 1642 C C . LEU A 1 196 ? -0.337 17.580 -15.101 1.00 87.50 196 LEU A C 1
ATOM 1644 O O . LEU A 1 196 ? 0.120 16.475 -15.399 1.00 87.50 196 LEU A O 1
ATOM 1648 N N . ARG A 1 197 ? -1.393 18.120 -15.718 1.00 88.31 197 ARG A N 1
ATOM 1649 C CA . ARG A 1 197 ? -2.130 17.450 -16.788 1.00 88.31 197 ARG A CA 1
ATOM 1650 C C . ARG A 1 197 ? -1.188 17.110 -17.941 1.00 88.31 197 ARG A C 1
ATOM 1652 O O . ARG A 1 197 ? -1.073 15.949 -18.317 1.00 88.31 197 ARG A O 1
ATOM 1659 N N . SER A 1 198 ? -0.454 18.098 -18.449 1.00 87.75 198 SER A N 1
ATOM 1660 C CA . SER A 1 198 ? 0.524 17.906 -19.528 1.00 87.75 198 SER A CA 1
ATOM 1661 C C . SER A 1 198 ? 1.584 16.850 -19.184 1.00 87.75 198 SER A C 1
ATOM 1663 O O . SER A 1 198 ? 1.880 15.963 -19.990 1.00 87.75 198 SER A O 1
ATOM 1665 N N . SER A 1 199 ? 2.118 16.888 -17.961 1.00 85.56 199 SER A N 1
ATOM 1666 C CA . SER A 1 199 ? 3.123 15.925 -17.499 1.00 85.56 199 SER A CA 1
ATOM 1667 C C . SER A 1 199 ? 2.593 14.495 -17.481 1.00 85.56 199 SER A C 1
ATOM 1669 O O . SER A 1 199 ? 3.262 13.584 -17.964 1.00 85.56 199 SER A O 1
ATOM 1671 N N . ILE A 1 200 ? 1.377 14.291 -16.969 1.00 86.50 200 ILE A N 1
ATOM 1672 C CA . ILE A 1 200 ? 0.791 12.954 -16.902 1.00 86.50 200 ILE A CA 1
ATOM 1673 C C . ILE A 1 200 ? 0.522 12.417 -18.307 1.00 86.50 200 ILE A C 1
ATOM 1675 O O . ILE A 1 200 ? 0.992 11.330 -18.642 1.00 86.50 200 ILE A O 1
ATOM 1679 N N . PHE A 1 201 ? -0.150 13.195 -19.158 1.00 86.56 201 PHE A N 1
ATOM 1680 C CA . PHE A 1 201 ? -0.502 12.748 -20.508 1.00 86.56 201 PHE A CA 1
ATOM 1681 C C . PHE A 1 201 ? 0.721 12.493 -21.395 1.00 86.56 201 PHE A C 1
ATOM 1683 O O . PHE A 1 201 ? 0.708 11.556 -22.187 1.00 86.56 201 PHE A O 1
ATOM 1690 N N . SER A 1 202 ? 1.795 13.272 -21.247 1.00 87.75 202 SER A N 1
ATOM 1691 C CA . SER A 1 202 ? 3.012 13.072 -22.047 1.00 87.75 202 SER A CA 1
ATOM 1692 C C . SER A 1 202 ? 3.805 11.817 -21.669 1.00 87.75 202 SER A C 1
ATOM 1694 O O . SER A 1 202 ? 4.552 11.301 -22.500 1.00 87.75 202 SER A O 1
ATOM 1696 N N . MET A 1 203 ? 3.660 11.312 -20.438 1.00 91.69 203 MET A N 1
ATOM 1697 C CA . MET A 1 203 ? 4.442 10.175 -19.937 1.00 91.69 203 MET A CA 1
ATOM 1698 C C . MET A 1 203 ? 3.642 8.869 -19.850 1.00 91.69 203 MET A C 1
ATOM 1700 O O . MET A 1 203 ? 4.232 7.797 -19.994 1.00 91.69 203 MET A O 1
ATOM 1704 N N . LYS A 1 204 ? 2.322 8.944 -19.624 1.00 92.00 204 LYS A N 1
ATOM 1705 C CA . LYS A 1 204 ? 1.446 7.796 -19.330 1.00 92.00 204 LYS A CA 1
ATOM 1706 C C . LYS A 1 204 ? 1.620 6.646 -20.319 1.00 92.00 204 LYS A C 1
ATOM 1708 O O . LYS A 1 204 ? 1.931 5.533 -19.902 1.00 92.00 204 LYS A O 1
ATOM 1713 N N . ASP A 1 205 ? 1.444 6.909 -21.612 1.00 92.88 205 ASP A N 1
ATOM 1714 C CA . ASP A 1 205 ? 1.415 5.850 -22.626 1.00 92.88 205 ASP A CA 1
ATOM 1715 C C . ASP A 1 205 ? 2.760 5.125 -22.718 1.00 92.88 205 ASP A C 1
ATOM 1717 O O . ASP A 1 205 ? 2.805 3.896 -22.733 1.00 92.88 205 ASP A O 1
ATOM 1721 N N . SER A 1 206 ? 3.870 5.870 -22.673 1.00 94.81 206 SER A N 1
ATOM 1722 C CA . SER A 1 206 ? 5.212 5.278 -22.652 1.00 94.81 206 SER A CA 1
ATOM 1723 C C . SER A 1 206 ? 5.430 4.409 -21.414 1.00 94.81 206 SER A C 1
ATOM 1725 O O . SER A 1 206 ? 6.027 3.343 -21.522 1.00 94.81 206 SER A O 1
ATOM 1727 N N . LEU A 1 207 ? 4.946 4.832 -20.244 1.00 96.12 207 LEU A N 1
ATOM 1728 C CA . LEU A 1 207 ? 5.092 4.064 -19.006 1.00 96.12 207 LEU A CA 1
ATOM 1729 C C . LEU A 1 207 ? 4.233 2.801 -19.002 1.00 96.12 207 LEU A C 1
ATOM 1731 O O . LEU A 1 207 ? 4.677 1.767 -18.507 1.00 96.12 207 LEU A O 1
ATOM 1735 N N . ILE A 1 208 ? 3.020 2.863 -19.556 1.00 96.19 208 ILE A N 1
ATOM 1736 C CA . ILE A 1 208 ? 2.166 1.681 -19.721 1.00 96.19 208 ILE A CA 1
ATOM 1737 C C . ILE A 1 208 ? 2.852 0.681 -20.655 1.00 96.19 208 ILE A C 1
ATOM 1739 O O . ILE A 1 208 ? 2.912 -0.504 -20.330 1.00 96.19 208 ILE A O 1
ATOM 1743 N N . ILE A 1 209 ? 3.426 1.145 -21.768 1.00 96.06 209 ILE A N 1
ATOM 1744 C CA . ILE A 1 209 ? 4.192 0.290 -22.685 1.00 96.06 209 ILE A CA 1
ATOM 1745 C C . ILE A 1 209 ? 5.390 -0.343 -21.964 1.00 96.06 209 ILE A C 1
ATOM 1747 O O . ILE A 1 209 ? 5.557 -1.560 -22.047 1.00 96.06 209 ILE A O 1
ATOM 1751 N N . ASP A 1 210 ? 6.171 0.440 -21.212 1.00 96.19 210 ASP A N 1
ATOM 1752 C CA . ASP A 1 210 ? 7.301 -0.061 -20.416 1.00 96.19 210 ASP A CA 1
ATOM 1753 C C . ASP A 1 210 ? 6.847 -1.133 -19.402 1.00 96.19 210 ASP A C 1
ATOM 1755 O O . ASP A 1 210 ? 7.497 -2.171 -19.253 1.00 96.19 210 ASP A O 1
ATOM 1759 N N . CYS A 1 211 ? 5.708 -0.925 -18.728 1.00 97.00 211 CYS A N 1
ATOM 1760 C CA . CYS A 1 211 ? 5.137 -1.892 -17.785 1.00 97.00 211 CYS A CA 1
ATOM 1761 C C . CYS A 1 211 ? 4.709 -3.189 -18.483 1.00 97.00 211 CYS A C 1
ATOM 1763 O O . CYS A 1 211 ? 5.024 -4.277 -18.005 1.00 97.00 211 CYS A O 1
ATOM 1765 N N . VAL A 1 212 ? 4.016 -3.094 -19.621 1.00 96.81 212 VAL A N 1
ATOM 1766 C CA . VAL A 1 212 ? 3.575 -4.264 -20.397 1.00 96.81 212 VAL A CA 1
ATOM 1767 C C . VAL A 1 212 ? 4.773 -5.060 -20.911 1.00 96.81 212 VAL A C 1
ATOM 1769 O O . VAL A 1 212 ? 4.780 -6.288 -20.826 1.00 96.81 212 VAL A O 1
ATOM 1772 N N . GLN A 1 213 ? 5.807 -4.379 -21.410 1.00 95.75 213 GLN A N 1
ATOM 1773 C CA . GLN A 1 213 ? 7.044 -5.031 -21.834 1.00 95.75 213 GLN A CA 1
ATOM 1774 C C . GLN A 1 213 ? 7.711 -5.759 -20.666 1.00 95.75 213 GLN A C 1
ATOM 1776 O O . GLN A 1 213 ? 8.017 -6.941 -20.800 1.00 95.75 213 GLN A O 1
ATOM 1781 N N . ALA A 1 214 ? 7.847 -5.102 -19.512 1.00 95.12 214 ALA A N 1
ATOM 1782 C CA . ALA A 1 214 ? 8.404 -5.712 -18.309 1.00 95.12 214 ALA A CA 1
ATOM 1783 C C . ALA A 1 214 ? 7.606 -6.947 -17.851 1.00 95.12 214 ALA A C 1
ATOM 1785 O O . ALA A 1 214 ? 8.181 -7.995 -17.567 1.00 95.12 214 ALA A O 1
ATOM 1786 N N . ILE A 1 215 ? 6.271 -6.875 -17.836 1.00 94.94 215 ILE A N 1
ATOM 1787 C CA . ILE A 1 215 ? 5.411 -8.014 -17.472 1.00 94.94 215 ILE A CA 1
ATOM 1788 C C . ILE A 1 215 ? 5.655 -9.224 -18.385 1.00 94.94 215 ILE A C 1
ATOM 1790 O O . ILE A 1 215 ? 5.590 -10.361 -17.916 1.00 94.94 215 ILE A O 1
ATOM 1794 N N . ASN A 1 216 ? 5.934 -8.991 -19.669 1.00 93.25 216 ASN A N 1
ATOM 1795 C CA . ASN A 1 216 ? 6.179 -10.055 -20.641 1.00 93.25 216 ASN A CA 1
ATOM 1796 C C . ASN A 1 216 ? 7.584 -10.669 -20.540 1.00 93.25 216 ASN A C 1
ATOM 1798 O O . ASN A 1 216 ? 7.776 -11.786 -21.017 1.00 93.25 216 ASN A O 1
ATOM 1802 N N . THR A 1 217 ? 8.558 -9.974 -19.945 1.00 92.31 217 THR A N 1
ATOM 1803 C CA . THR A 1 217 ? 9.932 -10.485 -19.784 1.00 92.31 217 THR A CA 1
ATOM 1804 C C . THR A 1 217 ? 10.161 -11.177 -18.442 1.00 92.31 217 THR A C 1
ATOM 1806 O O . THR A 1 217 ? 10.957 -12.109 -18.359 1.00 92.31 217 THR A O 1
ATOM 1809 N N . ILE A 1 218 ? 9.444 -10.754 -17.402 1.00 94.19 218 ILE A N 1
ATOM 1810 C CA . ILE A 1 218 ? 9.600 -11.241 -16.027 1.00 94.19 218 ILE A CA 1
ATOM 1811 C C . ILE A 1 218 ? 8.952 -12.610 -15.840 1.00 94.19 218 ILE A C 1
ATOM 1813 O O . ILE A 1 218 ? 7.785 -12.833 -16.177 1.00 94.19 218 ILE A O 1
ATOM 1817 N N . ASN A 1 219 ? 9.674 -13.513 -15.181 1.00 92.19 219 ASN A N 1
ATOM 1818 C CA . ASN A 1 219 ? 9.183 -14.850 -14.858 1.00 92.19 219 ASN A CA 1
ATOM 1819 C C . ASN A 1 219 ? 8.448 -14.869 -13.512 1.00 92.19 219 ASN A C 1
ATOM 1821 O O . ASN A 1 219 ? 7.370 -15.466 -13.374 1.00 92.19 219 ASN A O 1
ATOM 1825 N N . SER A 1 220 ? 9.010 -14.182 -12.519 1.00 94.25 220 SER A N 1
ATOM 1826 C CA . SER A 1 220 ? 8.509 -14.130 -11.154 1.00 94.25 220 SER A CA 1
ATOM 1827 C C . SER A 1 220 ? 7.089 -13.570 -11.106 1.00 94.25 220 SER A C 1
ATOM 1829 O O . SER A 1 220 ? 6.777 -12.489 -11.614 1.00 94.25 220 SER A O 1
ATOM 1831 N N . ARG A 1 221 ? 6.192 -14.325 -10.467 1.00 94.56 221 ARG A N 1
ATOM 1832 C CA . ARG A 1 221 ? 4.801 -13.907 -10.277 1.00 94.56 221 ARG A CA 1
ATOM 1833 C C . ARG A 1 221 ? 4.719 -12.639 -9.425 1.00 94.56 221 ARG A C 1
ATOM 1835 O O . ARG A 1 221 ? 4.010 -11.720 -9.819 1.00 94.56 221 ARG A O 1
ATOM 1842 N N . THR A 1 222 ? 5.463 -12.579 -8.321 1.00 95.25 222 THR A N 1
ATOM 1843 C CA . THR A 1 222 ? 5.453 -11.439 -7.393 1.00 95.25 222 THR A CA 1
ATOM 1844 C C . THR A 1 222 ? 5.902 -10.150 -8.089 1.00 95.25 222 THR A C 1
ATOM 1846 O O . THR A 1 222 ? 5.214 -9.136 -8.003 1.00 95.25 222 THR A O 1
ATOM 1849 N N . HIS A 1 223 ? 6.979 -10.201 -8.884 1.00 96.38 223 HIS A N 1
ATOM 1850 C CA . HIS A 1 223 ? 7.463 -9.040 -9.646 1.00 96.38 223 HIS A CA 1
ATOM 1851 C C . HIS A 1 223 ? 6.447 -8.586 -10.707 1.00 96.38 223 HIS A C 1
ATOM 1853 O O . HIS A 1 223 ? 6.203 -7.391 -10.862 1.00 96.38 223 HIS A O 1
ATOM 1859 N N . ARG A 1 224 ? 5.777 -9.518 -11.404 1.00 96.44 224 ARG A N 1
ATOM 1860 C CA . ARG A 1 224 ? 4.689 -9.150 -12.327 1.00 96.44 224 ARG A CA 1
ATOM 1861 C C . ARG A 1 224 ? 3.541 -8.455 -11.601 1.00 96.44 224 ARG A C 1
ATOM 1863 O O . ARG A 1 224 ? 3.030 -7.459 -12.101 1.00 96.44 224 ARG A O 1
ATOM 1870 N N . GLN A 1 225 ? 3.140 -8.951 -10.431 1.00 97.19 225 GLN A N 1
ATOM 1871 C CA . GLN A 1 225 ? 2.057 -8.353 -9.645 1.00 97.19 225 GLN A CA 1
ATOM 1872 C C . GLN A 1 225 ? 2.411 -6.956 -9.107 1.00 97.19 225 GLN A C 1
ATOM 1874 O O . GLN A 1 225 ? 1.549 -6.073 -9.103 1.00 97.19 225 GLN A O 1
ATOM 1879 N N . GLU A 1 226 ? 3.674 -6.727 -8.731 1.00 97.31 226 GLU A N 1
ATOM 1880 C CA . GLU A 1 226 ? 4.196 -5.391 -8.421 1.00 97.31 226 GLU A CA 1
ATOM 1881 C C . GLU A 1 226 ? 3.965 -4.439 -9.605 1.00 97.31 226 GLU A C 1
ATOM 1883 O O . GLU A 1 226 ? 3.320 -3.401 -9.450 1.00 97.31 226 GLU A O 1
ATOM 1888 N N . ILE A 1 227 ? 4.393 -4.827 -10.810 1.00 97.62 227 ILE A N 1
ATOM 1889 C CA . ILE A 1 227 ? 4.249 -3.991 -12.011 1.00 97.62 227 ILE A CA 1
ATOM 1890 C C . ILE A 1 227 ? 2.792 -3.787 -12.415 1.00 97.62 227 ILE A C 1
ATOM 1892 O O . ILE A 1 227 ? 2.428 -2.679 -12.799 1.00 97.62 227 ILE A O 1
ATOM 1896 N N . PHE A 1 228 ? 1.929 -4.794 -12.282 1.00 97.69 228 PHE A N 1
ATOM 1897 C CA . PHE A 1 228 ? 0.492 -4.620 -12.515 1.00 97.69 228 PHE A CA 1
ATOM 1898 C C . PHE A 1 228 ? -0.121 -3.568 -11.582 1.00 97.69 228 PHE A C 1
ATOM 1900 O O . PHE A 1 228 ? -0.925 -2.743 -12.023 1.00 97.69 228 PHE A O 1
ATOM 1907 N N . SER A 1 229 ? 0.282 -3.566 -10.310 1.00 98.19 229 SER A N 1
ATOM 1908 C CA . SER A 1 229 ? -0.189 -2.580 -9.328 1.00 98.19 229 SER A CA 1
ATOM 1909 C C . SER A 1 229 ? 0.304 -1.176 -9.685 1.00 98.19 229 SER A C 1
ATOM 1911 O O . SER A 1 229 ? -0.441 -0.202 -9.611 1.00 98.19 229 SER A O 1
ATOM 1913 N N . ILE A 1 230 ? 1.544 -1.066 -10.167 1.00 97.69 230 ILE A N 1
ATOM 1914 C CA . ILE A 1 230 ? 2.104 0.205 -10.633 1.00 97.69 230 ILE A CA 1
ATOM 1915 C C . ILE A 1 230 ? 1.411 0.710 -11.904 1.00 97.69 230 ILE A C 1
ATOM 1917 O O . ILE A 1 230 ? 1.057 1.884 -11.990 1.00 97.69 230 ILE A O 1
ATOM 1921 N N . MET A 1 231 ? 1.168 -0.163 -12.880 1.00 97.56 231 MET A N 1
ATOM 1922 C CA . MET A 1 231 ? 0.432 0.177 -14.100 1.00 97.56 231 MET A CA 1
ATOM 1923 C C . MET A 1 231 ? -0.991 0.660 -13.778 1.00 97.56 231 MET A C 1
ATOM 1925 O O . MET A 1 231 ? -1.490 1.612 -14.384 1.00 97.56 231 MET A O 1
ATOM 1929 N N . SER A 1 232 ? -1.620 0.051 -12.770 1.00 97.25 232 SER A N 1
ATOM 1930 C CA . SER A 1 232 ? -2.915 0.490 -12.247 1.00 97.25 232 SER A CA 1
ATOM 1931 C C . SER A 1 232 ? -2.827 1.884 -11.620 1.00 97.25 232 SER A C 1
ATOM 1933 O O . SER A 1 232 ? -3.671 2.725 -11.920 1.00 97.25 232 SER A O 1
ATOM 1935 N N . LEU A 1 233 ? -1.781 2.186 -10.836 1.00 96.44 233 LEU A N 1
ATOM 1936 C CA . LEU A 1 233 ? -1.542 3.547 -10.333 1.00 96.44 233 LEU A CA 1
ATOM 1937 C C . LEU A 1 233 ? -1.379 4.559 -11.468 1.00 96.44 233 LEU A C 1
ATOM 1939 O O . LEU A 1 233 ? -2.016 5.604 -11.432 1.00 96.44 233 LEU A O 1
ATOM 1943 N N . ILE A 1 234 ? -0.575 4.261 -12.491 1.00 95.19 234 ILE A N 1
ATOM 1944 C CA . ILE A 1 234 ? -0.391 5.163 -13.641 1.00 95.19 234 ILE A CA 1
ATOM 1945 C C . ILE A 1 234 ? -1.744 5.499 -14.283 1.00 95.19 234 ILE A C 1
ATOM 1947 O O . ILE A 1 234 ? -2.013 6.659 -14.598 1.00 95.19 234 ILE A O 1
ATOM 1951 N N . THR A 1 235 ? -2.614 4.497 -14.421 1.00 93.62 235 THR A N 1
ATOM 1952 C CA . THR A 1 235 ? -3.963 4.672 -14.971 1.00 93.62 235 THR A CA 1
ATOM 1953 C C . THR A 1 235 ? -4.830 5.545 -14.066 1.00 93.62 235 THR A C 1
ATOM 1955 O O . THR A 1 235 ? -5.362 6.541 -14.541 1.00 93.62 235 THR A O 1
ATOM 1958 N N . LEU A 1 236 ? -4.894 5.241 -12.766 1.00 93.00 236 LEU A N 1
ATOM 1959 C CA . LEU A 1 236 ? -5.697 5.980 -11.781 1.00 93.00 236 LEU A CA 1
ATOM 1960 C C . LEU A 1 236 ? -5.276 7.447 -11.641 1.00 93.00 236 LEU A C 1
ATOM 1962 O O . LEU A 1 236 ? -6.121 8.329 -11.541 1.00 93.00 236 LEU A O 1
ATOM 1966 N N . PHE A 1 237 ? -3.972 7.726 -11.672 1.00 90.06 237 PHE A N 1
ATOM 1967 C CA . PHE A 1 237 ? -3.452 9.097 -11.649 1.00 90.06 237 PHE A CA 1
ATOM 1968 C C . PHE A 1 237 ? -3.792 9.879 -12.922 1.00 90.06 237 PHE A C 1
ATOM 1970 O O . PHE A 1 237 ? -3.673 11.098 -12.932 1.00 90.06 237 PHE A O 1
ATOM 1977 N N . SER A 1 238 ? -4.198 9.187 -13.987 1.00 86.31 238 SER A N 1
ATOM 1978 C CA . SER A 1 238 ? -4.584 9.789 -15.260 1.00 86.31 238 SER A CA 1
ATOM 1979 C C . SER A 1 238 ? -6.090 10.028 -15.401 1.00 86.31 238 SER A C 1
ATOM 1981 O O . SER A 1 238 ? -6.516 10.470 -16.468 1.00 86.31 238 SER A O 1
ATOM 1983 N N . GLU A 1 239 ? -6.891 9.724 -14.380 1.00 86.06 239 GLU A N 1
ATOM 1984 C CA . GLU A 1 239 ? -8.336 9.985 -14.371 1.00 86.06 239 GLU A CA 1
ATOM 1985 C C . GLU A 1 239 ? -8.620 11.471 -14.119 1.00 86.06 239 GLU A C 1
ATOM 1987 O O . GLU A 1 239 ? -8.016 12.064 -13.227 1.00 86.06 239 GLU A O 1
ATOM 1992 N N . GLU A 1 240 ? -9.544 12.085 -14.871 1.00 75.69 240 GLU A N 1
ATOM 1993 C CA . GLU A 1 240 ? -9.817 13.537 -14.790 1.00 75.69 240 GLU A CA 1
ATOM 1994 C C . GLU A 1 240 ? -10.163 14.002 -13.364 1.00 75.69 240 GLU A C 1
ATOM 1996 O O . GLU A 1 240 ? -9.604 14.992 -12.880 1.00 75.69 240 GLU A O 1
ATOM 2001 N N . ASP A 1 241 ? -10.966 13.211 -12.650 1.00 71.38 241 ASP A N 1
ATOM 2002 C CA . ASP A 1 241 ? -11.360 13.446 -11.257 1.00 71.38 241 ASP A CA 1
ATOM 2003 C C . ASP A 1 241 ? -10.173 13.528 -10.285 1.00 71.38 241 ASP A C 1
ATOM 2005 O O . ASP A 1 241 ? -10.274 14.138 -9.216 1.00 71.38 241 ASP A O 1
ATOM 2009 N N . PHE A 1 242 ? -9.039 12.904 -10.608 1.00 76.62 242 PHE A N 1
ATOM 2010 C CA . PHE A 1 242 ? -7.848 12.979 -9.770 1.00 76.62 242 PHE A CA 1
ATOM 2011 C C . PHE A 1 242 ? -7.213 14.375 -9.843 1.00 76.62 242 PHE A C 1
ATOM 2013 O O . PHE A 1 242 ? -6.891 14.971 -8.813 1.00 76.62 242 PHE A O 1
ATOM 2020 N N . PHE A 1 243 ? -7.075 14.932 -11.049 1.00 70.25 243 PHE A N 1
ATOM 2021 C CA . PHE A 1 243 ? -6.351 16.187 -11.285 1.00 70.25 243 PHE A CA 1
ATOM 2022 C C . PHE A 1 243 ? -7.060 17.416 -10.747 1.00 70.25 243 PHE A C 1
ATOM 2024 O O . PHE A 1 243 ? -6.401 18.328 -10.255 1.00 70.25 243 PHE A O 1
ATOM 2031 N N . GLU A 1 244 ? -8.389 17.457 -10.854 1.00 70.25 244 GLU A N 1
ATOM 2032 C CA . GLU A 1 244 ? -9.186 18.593 -10.373 1.00 70.25 244 GLU A CA 1
ATOM 2033 C C . GLU A 1 244 ? -8.994 18.845 -8.874 1.00 70.25 244 GLU A C 1
ATOM 2035 O O . GLU A 1 244 ? -9.291 19.922 -8.364 1.00 70.25 244 GLU A O 1
ATOM 2040 N N . ASN A 1 245 ? -8.478 17.840 -8.170 1.00 72.69 245 ASN A N 1
ATOM 2041 C CA . ASN A 1 245 ? -8.389 17.798 -6.724 1.00 72.69 245 ASN A CA 1
ATOM 2042 C C . ASN A 1 245 ? -6.950 17.712 -6.212 1.00 72.69 245 ASN A C 1
ATOM 2044 O O . ASN A 1 245 ? -6.735 17.701 -5.000 1.00 72.69 245 ASN A O 1
ATOM 2048 N N . TRP A 1 246 ? -5.971 17.674 -7.121 1.00 80.19 246 TRP A N 1
ATOM 2049 C CA . TRP A 1 246 ? -4.562 17.728 -6.770 1.00 80.19 246 TRP A CA 1
ATOM 2050 C C . TRP A 1 246 ? -4.170 19.140 -6.332 1.00 80.19 246 TRP A C 1
ATOM 2052 O O . TRP A 1 246 ? -4.396 20.115 -7.050 1.00 80.19 246 TRP A O 1
ATOM 2062 N N . GLU A 1 247 ? -3.553 19.249 -5.157 1.00 73.25 247 GLU A N 1
ATOM 2063 C CA . GLU A 1 247 ? -3.094 20.528 -4.619 1.00 73.25 247 GLU A CA 1
ATOM 2064 C C . GLU A 1 247 ? -1.618 20.792 -4.960 1.00 73.25 247 GLU A C 1
ATOM 2066 O O . GLU A 1 247 ? -0.730 19.968 -4.686 1.00 73.25 247 GLU A O 1
ATOM 2071 N N . PHE A 1 248 ? -1.377 21.968 -5.545 1.00 75.12 248 PHE A N 1
ATOM 2072 C CA . PHE A 1 248 ? -0.064 22.456 -5.973 1.00 75.12 248 PHE A CA 1
ATOM 2073 C C . PHE A 1 248 ? 0.738 23.004 -4.794 1.00 75.12 248 PHE A C 1
ATOM 2075 O O . PHE A 1 248 ? 0.269 23.982 -4.171 1.00 75.12 248 PHE A O 1
#

Foldseek 3Di:
DDPDQLCVLLVHDLQDALVSLVVSLVVQCCVAPCVNPVHDPVSNVSNVVSSVVSNVSNVVVVVVVVVVVVVVLQVVVCVQQVDGQDQDPDLLNLLVVVLSCLLCVVCLQPPLPCLVSLLVVLVVVLVSLVVSCVVDPDPVSVLSNLLSVLSNLLSVLSNVQVVDPPDPLSVVCPVLSVLLSVLSVQCSPQPDLVSNLVSLVVRLVVSLVVLVVSLVVDDDPSSNSSSVSSNSNSVSCNDPSNSVSNDD